Protein AF-A0AAN6Q857-F1 (afdb_monomer_lite)

Organism: NCBI:txid113614

pLDDT: mean 82.18, std 15.74, range [39.44, 97.5]

Foldseek 3Di:
DVVVVVVVVVVVVVVVVVVVVVVVVVVVVVVVVDAQDPPQVLLVVCLCQPHHDPPHDHDDDDNHDQAPQPFAAKAFQPVCNVPPPLRVSQRRQRRRDVPDRRPLTIDRWDKDQDDDDPQKAQQAWAAPDPCGVLQRVCSLQSNHDVLLRIGGRMITHRHHQADFQVFAKAFAPPDDRCSLGSSRRRCVRRPRHDNNTIDTDPPDD

Secondary structure (DSSP, 8-state):
-HHHHHHHHHHHHHHHHHHHHHHHHHHHHHGGGS-TT-HHHHHHHHHHTT---TT----SS-PPPPPPS-S---EE-TTTTTSTTHHHHHHHHHHH-TT---TTTEESSPPBSSS--TT-EEEEEEESGGGHHHHHHHHHTT---GGGTEEEEEEEPPPPPPPP-S--EEEPTT---THHHHHHHHHHHTT---TTTEEE-----

Radius of gyration: 23.78 Å; chains: 1; bounding box: 56×61×54 Å

Structure (mmCIF, N/CA/C/O backbone):
data_AF-A0AAN6Q857-F1
#
_entry.id   AF-A0AAN6Q857-F1
#
loop_
_atom_site.group_PDB
_atom_site.id
_atom_site.type_symbol
_atom_site.label_atom_id
_atom_site.label_alt_id
_atom_site.label_comp_id
_atom_site.label_asym_id
_atom_site.label_entity_id
_atom_site.label_seq_id
_atom_site.pdbx_PDB_ins_code
_atom_site.Cartn_x
_atom_site.Cartn_y
_atom_site.Cartn_z
_atom_site.occupancy
_atom_site.B_iso_or_equiv
_atom_site.auth_seq_id
_atom_site.auth_comp_id
_atom_site.auth_asym_id
_atom_site.auth_atom_id
_atom_site.pdbx_PDB_model_num
ATOM 1 N N . MET A 1 1 ? -34.437 -53.317 -15.028 1.00 49.97 1 MET A N 1
ATOM 2 C CA . MET A 1 1 ? -34.345 -51.980 -15.668 1.00 49.97 1 MET A CA 1
ATOM 3 C C . MET A 1 1 ? -34.617 -50.834 -14.687 1.00 49.97 1 MET A C 1
ATOM 5 O O . MET A 1 1 ? -33.759 -49.977 -14.537 1.00 49.97 1 MET A O 1
ATOM 9 N N . LEU A 1 2 ? -35.735 -50.854 -13.947 1.00 49.78 2 LEU A N 1
ATOM 10 C CA . LEU A 1 2 ? -36.127 -49.806 -12.981 1.00 49.78 2 LEU A CA 1
ATOM 11 C C . LEU A 1 2 ? -35.104 -49.512 -11.857 1.00 49.78 2 LEU A C 1
ATOM 13 O O . LEU A 1 2 ? -34.921 -48.355 -11.490 1.00 49.78 2 LEU A O 1
ATOM 17 N N . ALA A 1 3 ? -34.394 -50.525 -11.344 1.00 47.50 3 ALA A N 1
ATOM 18 C CA . ALA A 1 3 ? -33.395 -50.344 -10.280 1.00 47.50 3 ALA A CA 1
ATOM 19 C C . ALA A 1 3 ? -32.137 -49.571 -10.733 1.00 47.50 3 ALA A C 1
ATOM 21 O O . ALA A 1 3 ? -31.607 -48.767 -9.970 1.00 47.50 3 ALA A O 1
ATOM 22 N N . ARG A 1 4 ? -31.697 -49.744 -11.991 1.00 51.03 4 ARG A N 1
ATOM 23 C CA . ARG A 1 4 ? -30.568 -48.983 -12.563 1.00 51.03 4 ARG A CA 1
ATOM 24 C C . ARG A 1 4 ? -30.918 -47.504 -12.759 1.00 51.03 4 ARG A C 1
ATOM 26 O O . ARG A 1 4 ? -30.083 -46.649 -12.503 1.00 51.03 4 ARG A O 1
ATOM 33 N N . ILE A 1 5 ? -32.163 -47.203 -13.137 1.00 54.97 5 ILE A N 1
ATOM 34 C CA . ILE A 1 5 ? -32.646 -45.823 -13.329 1.00 54.97 5 ILE A CA 1
ATOM 35 C C . ILE A 1 5 ? -32.770 -45.085 -11.983 1.00 54.97 5 ILE A C 1
ATOM 37 O O . ILE A 1 5 ? -32.436 -43.906 -11.896 1.00 54.97 5 ILE A O 1
ATOM 41 N N . ARG A 1 6 ? -33.198 -45.775 -10.912 1.00 56.56 6 ARG A N 1
ATOM 42 C CA . ARG A 1 6 ? -33.210 -45.208 -9.548 1.00 56.56 6 ARG A CA 1
ATOM 43 C C . ARG A 1 6 ? -31.801 -44.899 -9.032 1.00 56.56 6 ARG A C 1
ATOM 45 O O . ARG A 1 6 ? -31.617 -43.865 -8.402 1.00 56.56 6 ARG A O 1
ATOM 52 N N . ASN A 1 7 ? -30.825 -45.755 -9.337 1.00 60.03 7 ASN A N 1
ATOM 53 C CA . ASN A 1 7 ? -29.433 -45.568 -8.926 1.00 60.03 7 ASN A CA 1
ATOM 54 C C . ASN A 1 7 ? -28.787 -44.354 -9.626 1.00 60.03 7 ASN A C 1
ATOM 56 O O . ASN A 1 7 ? -28.224 -43.496 -8.955 1.00 60.03 7 ASN A O 1
ATOM 60 N N . LEU A 1 8 ? -29.007 -44.190 -10.939 1.00 59.09 8 LEU A N 1
ATOM 61 C CA . LEU A 1 8 ? -28.555 -42.997 -11.670 1.00 59.09 8 LEU A CA 1
ATOM 62 C C . LEU A 1 8 ? -29.177 -41.694 -11.141 1.00 59.09 8 LEU A C 1
ATO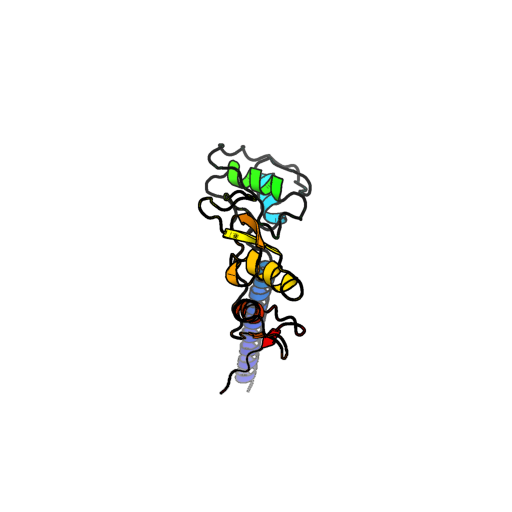M 64 O O . LEU A 1 8 ? -28.482 -40.688 -11.041 1.00 59.09 8 LEU A O 1
ATOM 68 N N . ARG A 1 9 ? -30.468 -41.696 -10.774 1.00 68.44 9 ARG A N 1
ATOM 69 C CA . ARG A 1 9 ? -31.120 -40.506 -10.190 1.00 68.44 9 ARG A CA 1
ATOM 70 C C . ARG A 1 9 ? -30.533 -40.116 -8.833 1.00 68.44 9 ARG A C 1
ATOM 72 O O . ARG A 1 9 ? -30.394 -38.929 -8.571 1.00 68.44 9 ARG A O 1
ATOM 79 N N . LEU A 1 10 ? -30.186 -41.094 -7.995 1.00 65.69 10 LEU A N 1
ATOM 80 C CA . LEU A 1 10 ? -29.516 -40.848 -6.716 1.00 65.69 10 LEU A CA 1
ATOM 81 C C . LEU A 1 10 ? -28.096 -40.312 -6.926 1.00 65.69 10 LEU A C 1
ATOM 83 O O . LEU A 1 10 ? -27.736 -39.330 -6.294 1.00 65.69 10 LEU A O 1
ATOM 87 N N . GLN A 1 11 ? -27.320 -40.880 -7.853 1.00 67.25 11 GLN A N 1
ATOM 88 C CA . GLN A 1 11 ? -25.969 -40.389 -8.159 1.00 67.25 11 GLN A CA 1
ATOM 89 C C . GLN A 1 11 ? -25.966 -38.951 -8.699 1.00 67.25 11 GLN A C 1
ATOM 91 O O . GLN A 1 11 ? -25.160 -38.137 -8.260 1.00 67.25 11 GLN A O 1
ATOM 96 N N . LEU A 1 12 ? -26.897 -38.612 -9.597 1.00 70.88 12 LEU A N 1
ATOM 97 C CA . LEU A 1 12 ? -27.073 -37.240 -10.087 1.00 70.88 12 LEU A CA 1
ATOM 98 C C . LEU A 1 12 ? -27.489 -36.275 -8.972 1.00 70.88 12 LEU A C 1
ATOM 100 O O . LEU A 1 12 ? -27.012 -35.146 -8.947 1.00 70.88 12 LEU A O 1
ATOM 104 N N . TYR A 1 13 ? -28.342 -36.718 -8.045 1.00 78.00 13 TYR A N 1
ATOM 105 C CA . TYR A 1 13 ? -28.732 -35.925 -6.881 1.00 78.00 13 TYR A CA 1
ATOM 106 C C . TYR A 1 13 ? -27.539 -35.648 -5.956 1.00 78.00 13 TYR A C 1
ATOM 108 O O . TYR A 1 13 ? -27.313 -34.494 -5.615 1.00 78.00 13 TYR A O 1
ATOM 116 N N . TYR A 1 14 ? -26.739 -36.663 -5.611 1.00 69.19 14 TYR A N 1
ATOM 117 C CA . TYR A 1 14 ? -25.545 -36.474 -4.777 1.00 69.19 14 TYR A CA 1
ATOM 118 C C . TYR A 1 14 ? -24.507 -35.566 -5.447 1.00 69.19 14 TYR A C 1
ATOM 120 O O . TYR A 1 14 ? -24.042 -34.635 -4.807 1.00 69.19 14 TYR A O 1
ATOM 128 N N . HIS A 1 15 ? -24.242 -35.722 -6.749 1.00 72.25 15 HIS A N 1
ATOM 129 C CA . HIS A 1 15 ? -23.339 -34.813 -7.468 1.00 72.25 15 HIS A CA 1
ATOM 130 C C . HIS A 1 15 ? -23.839 -33.363 -7.519 1.00 72.25 15 HIS A C 1
ATOM 132 O O . HIS A 1 15 ? -23.033 -32.441 -7.439 1.00 72.25 15 HIS A O 1
ATOM 138 N N . LEU A 1 16 ? -25.151 -33.142 -7.645 1.00 72.75 16 LEU A N 1
ATOM 139 C CA . LEU A 1 16 ? -25.744 -31.802 -7.580 1.00 72.75 16 LEU A CA 1
ATOM 140 C C . LEU A 1 16 ? -25.660 -31.205 -6.175 1.00 72.75 16 LEU A C 1
ATOM 142 O O . LEU A 1 16 ? -25.404 -30.013 -6.049 1.00 72.75 16 LEU A O 1
ATOM 146 N N . VAL A 1 17 ? -25.855 -32.016 -5.132 1.00 74.25 17 VAL A N 1
ATOM 147 C CA . VAL A 1 17 ? -25.687 -31.584 -3.740 1.00 74.25 17 VAL A CA 1
ATOM 148 C C . VAL A 1 17 ? -24.224 -31.250 -3.461 1.00 74.25 17 VAL A C 1
ATOM 150 O O . VAL A 1 17 ? -23.969 -30.178 -2.935 1.00 74.25 17 VAL A O 1
ATOM 153 N N . ASP A 1 18 ? -23.268 -32.075 -3.888 1.00 70.00 18 ASP A N 1
ATOM 154 C CA . ASP A 1 18 ? -21.833 -31.800 -3.736 1.00 70.00 18 ASP A CA 1
ATOM 155 C C . ASP A 1 18 ? -21.406 -30.552 -4.524 1.00 70.00 18 ASP A C 1
ATOM 157 O O . ASP A 1 18 ? -20.623 -29.746 -4.028 1.00 70.00 18 ASP A O 1
ATOM 161 N N . TYR A 1 19 ? -21.962 -30.338 -5.722 1.00 70.50 19 TYR A N 1
ATOM 162 C CA . TYR A 1 19 ? -21.727 -29.128 -6.515 1.00 70.50 19 TYR A CA 1
ATOM 163 C C . TYR A 1 19 ? -22.335 -27.881 -5.860 1.00 70.50 19 TYR A C 1
ATOM 165 O O . TYR A 1 19 ? -21.699 -26.835 -5.847 1.00 70.50 19 TYR A O 1
ATOM 173 N N . LEU A 1 20 ? -23.540 -27.974 -5.287 1.00 65.88 20 LEU A N 1
ATOM 174 C CA . LEU A 1 20 ? -24.194 -26.866 -4.580 1.00 65.88 20 LEU A CA 1
ATOM 175 C C . LEU A 1 20 ? -23.538 -26.563 -3.231 1.00 65.88 20 LEU A C 1
ATOM 177 O O . LEU A 1 20 ? -23.409 -25.397 -2.882 1.00 65.88 20 LEU A O 1
ATOM 181 N N . VAL A 1 21 ? -23.101 -27.580 -2.489 1.00 65.81 21 VAL A N 1
ATOM 182 C CA . VAL A 1 21 ? -22.330 -27.432 -1.247 1.00 65.81 21 VAL A CA 1
ATOM 183 C C . VAL A 1 21 ? -20.951 -26.855 -1.566 1.00 65.81 21 VAL A C 1
ATOM 185 O O . VAL A 1 21 ? -20.538 -25.900 -0.922 1.00 65.81 21 VAL A O 1
ATOM 188 N N . GLY A 1 22 ? -20.287 -27.333 -2.622 1.00 57.66 22 GLY A N 1
ATOM 189 C CA . GLY A 1 22 ? -19.057 -26.738 -3.147 1.00 57.66 22 GLY A CA 1
ATOM 190 C C . GLY A 1 22 ? -19.245 -25.289 -3.602 1.00 57.66 22 GLY A C 1
ATOM 191 O O . GLY A 1 22 ? -18.414 -24.448 -3.290 1.00 57.66 22 GLY A O 1
ATOM 192 N N . TYR A 1 23 ? -20.361 -24.966 -4.262 1.00 56.31 23 TYR A N 1
ATOM 193 C CA . TYR A 1 23 ? -20.710 -23.601 -4.666 1.00 56.31 23 TYR A CA 1
ATOM 194 C C . TYR A 1 23 ? -21.018 -22.702 -3.462 1.00 56.31 23 TYR A C 1
ATOM 196 O O . TYR A 1 23 ? -20.571 -21.564 -3.435 1.00 56.31 23 TYR A O 1
ATOM 204 N N . LEU A 1 24 ? -21.717 -23.202 -2.437 1.00 52.34 24 LEU A N 1
ATOM 205 C CA . LEU A 1 24 ? -21.961 -22.480 -1.182 1.00 52.34 24 LEU A CA 1
ATOM 206 C C . LEU A 1 24 ? -20.657 -22.236 -0.405 1.00 52.34 24 LEU A C 1
ATOM 208 O O . LEU A 1 24 ? -20.440 -21.120 0.053 1.00 52.34 24 LEU A O 1
ATOM 212 N N . HIS A 1 25 ? -19.752 -23.218 -0.346 1.00 48.84 25 HIS A N 1
ATOM 213 C CA . HIS A 1 25 ? -18.404 -23.026 0.198 1.00 48.84 25 HIS A CA 1
ATOM 214 C C . HIS A 1 25 ? -17.572 -22.035 -0.633 1.00 48.84 25 HIS A C 1
ATOM 216 O O . HIS A 1 25 ? -16.814 -21.256 -0.065 1.00 48.84 25 HIS A O 1
ATOM 222 N N . HIS A 1 26 ? -17.756 -21.988 -1.957 1.00 44.38 26 HIS A N 1
ATOM 223 C CA . HIS A 1 26 ? -17.139 -20.969 -2.813 1.00 44.38 26 HIS A CA 1
ATOM 224 C C . HIS A 1 26 ? -17.756 -19.572 -2.622 1.00 44.38 26 HIS A C 1
ATOM 226 O O . HIS A 1 26 ? -17.060 -18.572 -2.759 1.00 44.38 26 HIS A O 1
ATOM 232 N N . LEU A 1 27 ? -19.043 -19.463 -2.280 1.00 45.72 27 LEU A N 1
ATOM 233 C CA . LEU A 1 27 ? -19.667 -18.182 -1.925 1.00 45.72 27 LEU A CA 1
ATOM 234 C C . LEU A 1 27 ? -19.183 -17.667 -0.557 1.00 45.72 27 LEU A C 1
ATOM 236 O O . LEU A 1 27 ? -18.988 -16.460 -0.411 1.00 45.72 27 LEU A O 1
ATOM 240 N N . ASP A 1 28 ? -18.905 -18.555 0.403 1.00 42.53 28 ASP A N 1
ATOM 241 C CA . ASP A 1 28 ? -18.188 -18.199 1.639 1.00 42.53 28 ASP A CA 1
ATOM 242 C C . ASP A 1 28 ? -16.744 -17.734 1.343 1.00 42.53 28 ASP A C 1
ATOM 244 O O . ASP A 1 28 ? -16.234 -16.821 1.994 1.00 42.53 28 ASP A O 1
ATOM 248 N N . GLU A 1 29 ? -16.115 -18.266 0.290 1.00 43.75 29 GLU A N 1
ATOM 249 C CA . GLU A 1 29 ? -14.797 -17.837 -0.198 1.00 43.75 29 GLU A CA 1
ATOM 250 C C . GLU A 1 29 ? -14.831 -16.475 -0.926 1.00 43.75 29 GLU A C 1
ATOM 252 O O . GLU A 1 29 ? -13.890 -15.691 -0.824 1.00 43.75 29 GLU A O 1
ATOM 257 N N . TYR A 1 30 ? -15.950 -16.087 -1.549 1.00 40.44 30 TYR A N 1
ATOM 258 C CA . TYR A 1 30 ? -16.149 -14.703 -2.015 1.00 40.44 30 TYR A CA 1
ATOM 259 C C . TYR A 1 30 ? -16.374 -13.709 -0.860 1.00 40.44 30 TYR A C 1
ATOM 261 O O . TYR A 1 30 ? -16.038 -12.530 -0.992 1.00 40.44 30 TYR A O 1
ATOM 269 N N . HIS A 1 31 ? -16.839 -14.170 0.306 1.00 41.03 31 HIS A N 1
ATOM 270 C CA . HIS A 1 31 ? -16.788 -13.402 1.556 1.00 41.03 31 HIS A CA 1
ATOM 271 C C . HIS A 1 31 ? -15.376 -13.352 2.187 1.00 41.03 31 HIS A C 1
ATOM 273 O O . HIS A 1 31 ? -15.169 -12.586 3.133 1.00 41.03 31 HIS A O 1
ATOM 279 N N . HIS A 1 32 ? -14.390 -14.090 1.653 1.00 40.53 32 HIS A N 1
ATOM 280 C CA . HIS A 1 32 ? -12.973 -14.030 2.050 1.00 40.53 32 HIS A CA 1
ATOM 281 C C . HIS A 1 32 ? -12.133 -13.007 1.272 1.00 40.53 32 HIS A C 1
ATOM 283 O O . HIS A 1 32 ? -10.969 -12.802 1.609 1.00 40.53 32 HIS A O 1
ATOM 289 N N . LEU A 1 33 ? -12.710 -12.284 0.306 1.00 42.22 33 LEU A N 1
ATOM 290 C CA . LEU A 1 33 ? -12.033 -11.133 -0.313 1.00 42.22 33 LEU A CA 1
ATOM 291 C C . LEU A 1 33 ? -12.074 -9.866 0.554 1.00 42.22 33 LEU A C 1
ATOM 293 O O . LEU A 1 33 ? -11.431 -8.872 0.227 1.00 42.22 33 LEU A O 1
ATOM 297 N N . SER A 1 34 ? -12.802 -9.887 1.674 1.00 44.88 34 SER A N 1
ATOM 298 C CA . SER A 1 34 ? -12.581 -8.921 2.747 1.00 44.88 34 SER A CA 1
ATOM 299 C C . SER A 1 34 ? -11.592 -9.525 3.743 1.00 44.88 34 SER A C 1
ATOM 301 O O . SER A 1 34 ? -11.902 -10.585 4.296 1.00 44.88 34 SER A O 1
ATOM 303 N N . PRO A 1 35 ? -10.445 -8.878 4.026 1.00 44.50 35 PRO A N 1
ATOM 304 C CA . PRO A 1 35 ? -9.571 -9.323 5.104 1.00 44.50 35 PRO A CA 1
ATOM 305 C C . PRO A 1 35 ? -10.378 -9.473 6.408 1.00 44.50 35 PRO A C 1
ATOM 307 O O . PRO A 1 35 ? -11.388 -8.770 6.591 1.00 44.50 35 PRO A O 1
ATOM 310 N N . PRO A 1 36 ? -9.992 -10.396 7.309 1.00 52.53 36 PRO A N 1
ATOM 311 C CA . PRO A 1 36 ? -10.668 -10.610 8.587 1.00 52.53 36 PRO A CA 1
ATOM 312 C C . PRO A 1 36 ? -10.641 -9.324 9.430 1.00 52.53 36 PRO A C 1
ATOM 314 O O . PRO A 1 36 ? -9.742 -9.097 10.221 1.00 52.53 36 PRO A O 1
ATOM 317 N N . GLY A 1 37 ? -11.638 -8.456 9.245 1.00 58.44 37 GLY A N 1
ATOM 318 C CA . GLY A 1 37 ? -11.637 -7.118 9.843 1.00 58.44 37 GLY A CA 1
ATOM 319 C C . GLY A 1 37 ? -12.250 -6.001 8.999 1.00 58.44 37 GLY A C 1
ATOM 320 O O . GLY A 1 37 ? -12.160 -4.854 9.411 1.00 58.44 37 GLY A O 1
ATOM 321 N N . GLY A 1 38 ? -12.856 -6.271 7.836 1.00 77.25 38 GLY A N 1
ATOM 322 C CA . GLY A 1 38 ? -13.499 -5.219 7.031 1.00 77.25 38 GLY A CA 1
ATOM 323 C C . GLY A 1 38 ? -14.467 -4.317 7.826 1.00 77.25 38 GLY A C 1
ATOM 324 O O . GLY A 1 38 ? -14.983 -4.712 8.876 1.00 77.25 38 GLY A O 1
ATOM 325 N N . LEU A 1 39 ? -14.747 -3.115 7.302 1.00 81.94 39 LEU A N 1
ATOM 326 C CA . LEU A 1 39 ? -15.492 -2.034 7.975 1.00 81.94 39 LEU A CA 1
ATOM 327 C C . LEU A 1 39 ? -16.754 -2.512 8.716 1.00 81.94 39 LEU A C 1
ATOM 329 O O . LEU A 1 39 ? -16.983 -2.127 9.858 1.00 81.94 39 LEU A O 1
ATOM 333 N N . GLY A 1 40 ? -17.547 -3.398 8.104 1.00 83.25 40 GLY A N 1
ATOM 334 C CA . GLY A 1 40 ? -18.764 -3.939 8.718 1.00 83.25 40 GLY A CA 1
ATOM 335 C C . GLY A 1 40 ? -18.516 -4.752 9.996 1.00 83.25 40 GLY A C 1
ATOM 336 O O . GLY A 1 40 ? -19.283 -4.629 10.952 1.00 83.25 40 GLY A O 1
ATOM 337 N N . ARG A 1 41 ? -17.433 -5.542 10.059 1.00 83.00 41 ARG A N 1
ATOM 338 C CA . ARG A 1 41 ? -17.058 -6.305 11.265 1.00 83.00 41 ARG A CA 1
ATOM 339 C C . ARG A 1 41 ? -16.554 -5.379 12.367 1.00 83.00 41 ARG A C 1
ATOM 341 O O . ARG A 1 41 ? -16.982 -5.532 13.508 1.00 83.00 41 ARG A O 1
ATOM 348 N N . LEU A 1 42 ? -15.721 -4.397 12.014 1.00 86.38 42 LEU A N 1
ATOM 349 C CA . LEU A 1 42 ? -15.257 -3.368 12.949 1.00 86.38 42 LEU A CA 1
ATOM 350 C C . LEU A 1 42 ? -16.427 -2.570 13.529 1.00 86.38 42 LEU A C 1
ATOM 352 O O . LEU A 1 42 ? -16.515 -2.422 14.742 1.00 86.38 42 LEU A O 1
ATOM 356 N N . CYS A 1 43 ? -17.358 -2.124 12.682 1.00 86.94 43 CYS A N 1
ATOM 357 C CA . CYS A 1 43 ? -18.568 -1.437 13.120 1.00 86.94 43 CYS A CA 1
ATOM 358 C C . CYS A 1 43 ? -19.426 -2.319 14.029 1.00 86.94 43 CYS A C 1
ATOM 360 O O . CYS A 1 43 ? -19.828 -1.869 15.092 1.00 86.94 43 CYS A O 1
ATOM 362 N N . SER A 1 44 ? -19.679 -3.576 13.653 1.00 85.31 44 SER A N 1
ATOM 363 C CA . SER A 1 44 ? -20.507 -4.489 14.457 1.00 85.31 44 SER A CA 1
ATOM 364 C C . SER A 1 44 ? -19.914 -4.719 15.847 1.00 85.31 44 SER A C 1
ATOM 366 O O . SER A 1 44 ? -20.630 -4.658 16.845 1.00 85.31 44 SER A O 1
ATOM 368 N N . TRP A 1 45 ? -18.597 -4.935 15.915 1.00 85.12 45 TRP A N 1
ATOM 369 C CA . TRP A 1 45 ? -17.885 -5.094 17.178 1.00 85.12 45 TRP A CA 1
ATOM 370 C C . TRP A 1 45 ? -17.913 -3.804 18.005 1.00 85.12 45 TRP A C 1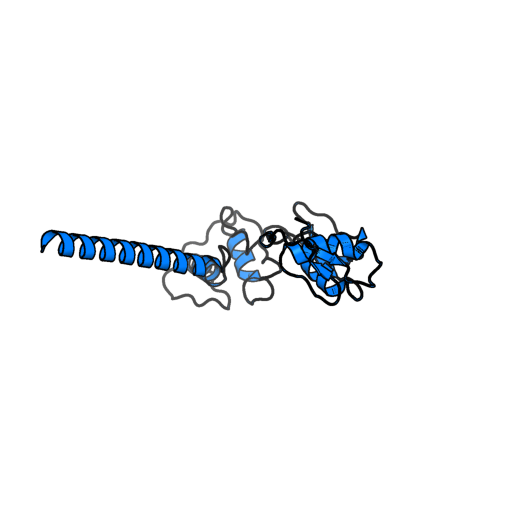
ATOM 372 O O . TRP A 1 45 ? -18.285 -3.827 19.175 1.00 85.12 45 TRP A O 1
ATOM 382 N N . ALA A 1 46 ? -17.601 -2.662 17.387 1.00 86.00 46 ALA A N 1
ATOM 383 C CA . ALA A 1 46 ? -17.629 -1.363 18.049 1.00 86.00 46 ALA A CA 1
ATOM 384 C C . ALA A 1 46 ? -19.023 -1.039 18.617 1.00 86.0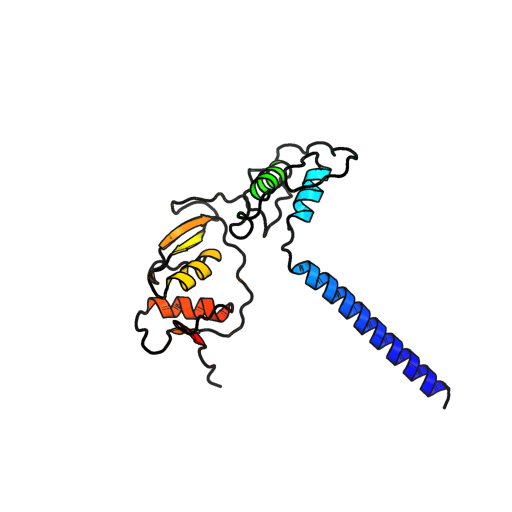0 46 ALA A C 1
ATOM 386 O O . ALA A 1 46 ? -19.140 -0.676 19.789 1.00 86.00 46 ALA A O 1
ATOM 387 N N . CYS A 1 47 ? -20.083 -1.270 17.834 1.00 86.31 47 CYS A N 1
ATOM 388 C CA . CYS A 1 47 ? -21.475 -1.104 18.252 1.00 86.31 47 CYS A CA 1
ATOM 389 C C . CYS A 1 47 ? -21.806 -1.951 19.486 1.00 86.31 47 CYS A C 1
ATOM 391 O O . CYS A 1 47 ? -22.411 -1.446 20.434 1.00 86.31 47 CYS A O 1
ATOM 393 N N . ALA A 1 48 ? -21.390 -3.224 19.492 1.00 83.75 48 ALA A N 1
ATOM 394 C CA . ALA A 1 48 ? -21.613 -4.136 20.612 1.00 83.75 48 ALA A CA 1
ATOM 395 C C . ALA A 1 48 ? -20.942 -3.651 21.909 1.00 83.75 48 ALA A C 1
ATOM 397 O O . ALA A 1 48 ? -21.414 -3.980 22.993 1.00 83.75 48 ALA A O 1
ATOM 398 N N . HIS A 1 49 ? -19.902 -2.822 21.805 1.00 81.44 49 HIS A N 1
ATOM 399 C CA . HIS A 1 49 ? -19.181 -2.224 22.929 1.00 81.44 49 HIS A CA 1
ATOM 400 C C . HIS A 1 49 ? -19.458 -0.722 23.109 1.00 81.44 49 HIS A C 1
ATOM 402 O O . HIS A 1 49 ? -18.681 -0.015 23.746 1.00 81.44 49 HIS A O 1
ATOM 408 N N . GLY A 1 50 ? -20.572 -0.216 22.569 1.00 81.94 50 GLY A N 1
ATOM 409 C CA . GLY A 1 50 ? -21.030 1.153 22.820 1.00 81.94 50 GLY A CA 1
ATOM 410 C C . GLY A 1 50 ? -20.262 2.251 22.078 1.00 81.94 50 GLY A C 1
ATOM 411 O O . GLY A 1 50 ? -20.384 3.420 22.443 1.00 81.94 50 GLY A O 1
ATOM 412 N N . TYR A 1 51 ? -19.509 1.909 21.030 1.00 85.62 51 TYR A N 1
ATOM 413 C CA . TYR A 1 51 ? -18.804 2.861 20.172 1.00 85.62 51 TYR A CA 1
ATOM 414 C C . TYR A 1 51 ? -19.384 2.867 18.751 1.00 85.62 51 TYR A C 1
ATOM 416 O O . TYR A 1 51 ? -19.371 1.859 18.053 1.00 85.62 51 TYR A O 1
ATOM 424 N N . CYS A 1 52 ? -19.901 4.017 18.312 1.00 86.75 52 CYS A N 1
ATOM 425 C CA . CYS A 1 52 ? -20.566 4.178 17.013 1.00 86.75 52 CYS A CA 1
ATOM 426 C C . CYS A 1 52 ? -20.049 5.420 16.265 1.00 86.75 52 CYS A C 1
ATOM 428 O O . CYS A 1 52 ? -20.775 6.412 16.146 1.00 86.75 52 CYS A O 1
ATOM 430 N N . PRO A 1 53 ? -18.796 5.430 15.784 1.00 88.12 53 PRO A N 1
ATOM 431 C CA . PRO A 1 53 ? -18.324 6.514 14.935 1.00 88.12 53 PRO A CA 1
ATOM 432 C C . PRO A 1 53 ? -18.960 6.406 13.542 1.00 88.12 53 PRO A C 1
ATOM 434 O O . PRO A 1 53 ? -19.258 5.314 13.064 1.00 88.12 53 PRO A O 1
ATOM 437 N N . SER A 1 54 ? -19.102 7.531 12.840 1.00 84.94 54 SER A N 1
ATOM 438 C CA . SER A 1 54 ? -19.332 7.498 11.389 1.00 84.94 54 SER A CA 1
ATOM 439 C C . SER A 1 54 ? -18.180 6.738 10.708 1.00 84.94 54 SER A C 1
ATOM 441 O O . SER A 1 54 ? -17.026 6.990 11.069 1.00 84.94 54 SER A O 1
ATOM 443 N N . PRO A 1 55 ? -18.432 5.842 9.732 1.00 86.94 55 PRO A N 1
ATOM 444 C CA . PRO A 1 55 ? -19.682 5.606 8.991 1.00 86.94 55 PRO A CA 1
ATOM 445 C C . PRO A 1 55 ? -20.574 4.473 9.544 1.00 86.94 55 PRO A C 1
ATOM 447 O O . PRO A 1 55 ? -21.466 3.996 8.843 1.00 86.94 55 PRO A O 1
ATOM 450 N N . CYS A 1 56 ? -20.347 4.000 10.770 1.00 86.88 56 CYS A N 1
ATOM 451 C CA . CYS A 1 56 ? -21.135 2.913 11.344 1.00 86.88 56 CYS A CA 1
ATOM 452 C C . CYS A 1 56 ? -22.582 3.343 11.624 1.00 86.88 56 CYS A C 1
ATOM 454 O O . CYS A 1 56 ? -22.847 4.462 12.061 1.00 86.88 56 CYS A O 1
ATOM 456 N N . THR A 1 57 ? -23.522 2.421 11.422 1.00 87.62 57 THR A N 1
ATOM 457 C CA . THR A 1 57 ? -24.928 2.583 11.808 1.00 87.62 57 THR A CA 1
ATOM 458 C C . THR A 1 57 ? -25.286 1.497 12.819 1.00 87.62 57 THR A C 1
ATOM 460 O O . THR A 1 57 ? -25.482 0.339 12.464 1.00 87.62 57 THR A O 1
ATOM 463 N N . CYS A 1 58 ? -25.331 1.845 14.106 1.00 82.56 58 CYS A N 1
ATOM 464 C CA . CYS A 1 58 ? -25.715 0.894 15.150 1.00 82.56 58 CYS A CA 1
ATOM 465 C C . CYS A 1 58 ? -27.233 0.913 15.370 1.00 82.56 58 CYS A C 1
ATOM 467 O O . CYS A 1 58 ? -27.825 1.971 15.587 1.00 82.56 58 CYS A O 1
ATOM 469 N N . THR A 1 59 ? -27.871 -0.256 15.390 1.00 73.94 59 THR A N 1
ATOM 470 C CA . THR A 1 59 ? -29.233 -0.402 15.920 1.00 73.94 59 THR A CA 1
ATOM 471 C C . THR A 1 59 ? -29.213 -0.279 17.443 1.00 73.94 59 THR A C 1
ATOM 473 O O . THR A 1 59 ? -28.482 -0.996 18.121 1.00 73.94 59 THR A O 1
ATOM 476 N N . LEU A 1 60 ? -30.015 0.641 17.985 1.00 59.16 60 LEU A N 1
ATOM 477 C CA . LEU A 1 60 ? -30.184 0.863 19.424 1.00 59.16 60 LEU A CA 1
ATOM 478 C C . LEU A 1 60 ? -30.651 -0.421 20.133 1.00 59.16 60 LEU A C 1
ATOM 480 O O . LEU A 1 60 ? -31.778 -0.868 19.936 1.00 59.16 60 LEU A O 1
ATOM 484 N N . GLY A 1 61 ? -29.788 -0.983 20.980 1.00 57.41 61 GLY A N 1
ATOM 485 C CA . GLY A 1 61 ? -30.082 -2.175 21.774 1.00 57.41 61 GLY A CA 1
ATOM 486 C C . GLY A 1 61 ? -28.889 -2.600 22.625 1.00 57.41 61 GLY A C 1
ATOM 487 O O . GLY A 1 61 ? -28.176 -3.524 22.260 1.00 57.41 61 GLY A O 1
ATOM 488 N N . THR A 1 62 ? -28.721 -1.923 23.768 1.00 52.34 62 THR A N 1
ATOM 489 C CA . THR A 1 62 ? -27.688 -2.098 24.816 1.00 52.34 62 THR A CA 1
ATOM 490 C C . THR A 1 62 ? -26.236 -1.890 24.364 1.00 52.34 62 THR A C 1
ATOM 492 O O . THR A 1 62 ? -25.679 -2.771 23.717 1.00 52.34 62 THR A O 1
ATOM 495 N N . PRO A 1 63 ? -25.563 -0.783 24.751 1.00 59.44 63 PRO A N 1
ATOM 496 C CA . PRO A 1 63 ? -24.108 -0.775 24.714 1.00 59.44 63 PRO A CA 1
ATOM 497 C C . PRO A 1 63 ? -23.649 -1.881 25.666 1.00 59.44 63 PRO A C 1
ATOM 499 O O . PRO A 1 63 ? -23.957 -1.837 26.861 1.00 59.44 63 PRO A O 1
ATOM 502 N N . GLY A 1 64 ? -22.970 -2.905 25.148 1.00 59.53 64 GLY A N 1
ATOM 503 C CA . GLY A 1 64 ? -22.219 -3.807 26.007 1.00 59.53 64 GLY A CA 1
ATOM 504 C C . GLY A 1 64 ? -21.304 -2.978 26.902 1.00 59.53 64 GLY A C 1
ATOM 505 O O . GLY A 1 64 ? -20.902 -1.867 26.543 1.00 59.53 64 GLY A O 1
ATOM 506 N N . ALA A 1 65 ? -21.019 -3.484 28.100 1.00 68.88 65 ALA A N 1
ATOM 507 C CA . ALA A 1 65 ? -20.104 -2.804 29.003 1.00 68.88 65 ALA A CA 1
ATOM 508 C C . ALA A 1 65 ? -18.793 -2.491 28.262 1.00 68.88 65 ALA A C 1
ATOM 510 O O . ALA A 1 65 ? -18.261 -3.343 27.540 1.00 68.88 65 ALA A O 1
ATOM 511 N N . LEU A 1 66 ? -18.294 -1.262 28.432 1.00 66.56 66 LEU A N 1
ATOM 512 C CA . LEU A 1 66 ? -16.972 -0.898 27.939 1.00 66.56 66 LEU A CA 1
ATOM 513 C C . LEU A 1 66 ? -15.963 -1.884 28.527 1.00 66.56 66 LEU A C 1
ATOM 515 O O . LEU A 1 66 ? -15.937 -2.113 29.740 1.00 66.56 66 LEU A O 1
ATOM 519 N N . LEU A 1 67 ? -15.160 -2.485 27.655 1.00 73.88 67 LEU A N 1
ATOM 520 C CA . LEU A 1 67 ? -14.062 -3.338 28.083 1.00 73.88 67 LEU A CA 1
ATOM 521 C C . LEU A 1 67 ? -13.009 -2.497 28.824 1.00 73.88 67 LEU A C 1
ATOM 523 O O . LEU A 1 67 ? -12.908 -1.286 28.601 1.00 73.88 67 LEU A O 1
ATOM 527 N N . PRO A 1 68 ? -12.223 -3.105 29.727 1.00 75.38 68 PRO A N 1
ATOM 528 C CA . PRO A 1 68 ? -11.138 -2.395 30.380 1.00 75.38 68 PRO A CA 1
ATOM 529 C C . PRO A 1 68 ? -10.072 -1.983 29.358 1.00 75.38 68 PRO A C 1
ATOM 531 O O . PRO A 1 68 ? -9.738 -2.735 28.442 1.00 75.38 68 PRO A O 1
ATOM 534 N N . PHE A 1 69 ? -9.493 -0.800 29.564 1.00 79.25 69 PHE A N 1
ATOM 535 C CA . PHE A 1 69 ? -8.407 -0.245 28.757 1.00 79.25 69 PHE A CA 1
ATOM 536 C C . PHE A 1 69 ? -7.111 -1.032 28.993 1.00 79.25 69 PHE A C 1
ATOM 538 O O . PHE A 1 69 ? -6.258 -0.657 29.793 1.00 79.25 69 PHE A O 1
ATOM 545 N N . THR A 1 70 ? -7.014 -2.192 28.358 1.00 84.94 70 THR A N 1
ATOM 546 C CA . THR A 1 70 ? -5.898 -3.138 28.507 1.00 84.94 70 THR A CA 1
ATOM 547 C C . THR A 1 70 ? -5.008 -3.175 27.271 1.00 84.94 70 THR A C 1
ATOM 549 O O . THR A 1 70 ? -3.929 -3.761 27.307 1.00 84.94 70 THR A O 1
ATOM 552 N N . GLY A 1 71 ? -5.457 -2.565 26.172 1.00 85.56 71 GLY A N 1
ATOM 553 C CA . GLY A 1 71 ? -4.769 -2.558 24.895 1.00 85.56 71 GLY A CA 1
ATOM 554 C C . GLY A 1 71 ? -3.847 -1.356 24.689 1.00 85.56 71 GLY A C 1
ATOM 555 O O . GLY A 1 71 ? -3.432 -0.655 25.607 1.00 85.56 71 GLY A O 1
ATOM 556 N N . SER A 1 72 ? -3.509 -1.131 23.427 1.00 90.38 72 SER A N 1
ATOM 557 C CA . SER A 1 72 ? -2.634 -0.061 22.952 1.00 90.38 72 SER A CA 1
ATOM 558 C C . SER A 1 72 ? -3.288 0.551 21.728 1.00 90.38 72 SER A C 1
ATOM 560 O O . SER A 1 72 ? -4.106 -0.099 21.076 1.00 90.38 72 SER A O 1
ATOM 562 N N . ARG A 1 73 ? -2.928 1.795 21.413 1.00 92.25 73 ARG A N 1
ATOM 563 C CA . ARG A 1 73 ? -3.473 2.493 20.250 1.00 92.25 73 ARG A CA 1
ATOM 564 C C . ARG A 1 73 ? -3.273 1.661 18.980 1.00 92.25 73 ARG A C 1
ATOM 566 O O . ARG A 1 73 ? -2.161 1.212 18.705 1.00 92.25 73 ARG A O 1
ATOM 573 N N . GLY A 1 74 ? -4.360 1.470 18.239 1.00 93.12 74 GLY A N 1
ATOM 574 C CA . GLY A 1 74 ? -4.351 0.850 16.921 1.00 93.12 74 GLY A CA 1
ATOM 575 C C . GLY A 1 74 ? -4.397 1.883 15.800 1.00 93.12 74 GLY A C 1
ATOM 576 O O . GLY A 1 74 ? -4.907 2.989 15.965 1.00 93.12 74 GLY A O 1
ATOM 577 N N . TYR A 1 75 ? -3.887 1.492 14.641 1.00 93.12 75 TYR A N 1
ATOM 578 C CA . TYR A 1 75 ? -3.862 2.265 13.407 1.00 93.12 75 TYR A CA 1
ATOM 579 C C . TYR A 1 75 ? -4.431 1.407 12.280 1.00 93.12 75 TYR A C 1
ATOM 581 O O . TYR A 1 75 ? -4.257 0.190 12.277 1.00 93.12 75 TYR A O 1
ATOM 589 N N . ALA A 1 76 ? -5.113 2.025 11.322 1.00 92.38 76 ALA A N 1
ATOM 590 C CA . ALA A 1 76 ? -5.556 1.332 10.117 1.00 92.38 76 ALA A CA 1
ATOM 591 C C . ALA A 1 76 ? -4.355 1.006 9.215 1.00 92.38 76 ALA A C 1
ATOM 593 O O . ALA A 1 76 ? -3.437 1.821 9.103 1.00 92.38 76 ALA A O 1
ATOM 594 N N . LEU A 1 77 ? -4.352 -0.154 8.554 1.00 91.25 77 LEU A N 1
ATOM 595 C CA . LEU A 1 77 ? -3.347 -0.471 7.535 1.00 91.25 77 LEU A CA 1
ATOM 596 C C . LEU A 1 77 ? -3.442 0.496 6.342 1.00 91.25 77 LEU A C 1
ATOM 598 O O . LEU A 1 77 ? -4.521 0.996 6.023 1.00 91.25 77 LEU A O 1
ATOM 602 N N . LEU A 1 78 ? -2.309 0.754 5.681 1.00 88.31 78 LEU A N 1
ATOM 603 C CA . LEU A 1 78 ? -2.147 1.828 4.691 1.00 88.31 78 LEU A CA 1
ATOM 604 C C . LEU A 1 78 ? -3.158 1.756 3.535 1.00 88.31 78 LEU A C 1
ATOM 606 O O . LEU A 1 78 ? -3.567 2.779 2.994 1.00 88.31 78 LEU A O 1
ATOM 610 N N . ASP A 1 79 ? -3.582 0.545 3.194 1.00 82.06 79 ASP A N 1
ATOM 611 C CA . ASP A 1 79 ? -4.513 0.255 2.103 1.00 82.06 79 ASP A CA 1
ATOM 612 C C . ASP A 1 79 ? -5.979 0.527 2.441 1.00 82.06 79 ASP A C 1
ATOM 614 O O . ASP A 1 79 ? -6.797 0.724 1.549 1.00 82.06 79 ASP A O 1
ATOM 618 N N . VAL A 1 80 ? -6.315 0.524 3.731 1.00 81.19 80 VAL A N 1
ATOM 619 C CA . VAL A 1 80 ? -7.676 0.755 4.236 1.00 81.19 80 VAL A CA 1
ATOM 620 C C . VAL A 1 80 ? -7.793 2.089 4.971 1.00 81.19 80 VAL A C 1
ATOM 622 O O . VAL A 1 80 ? -8.896 2.533 5.270 1.00 81.19 80 VAL A O 1
ATOM 625 N N . GLN A 1 81 ? -6.676 2.765 5.257 1.00 77.69 81 GLN A N 1
ATOM 626 C CA . GLN A 1 81 ? -6.670 4.036 5.986 1.00 77.69 81 GLN A CA 1
ATOM 627 C C . GLN A 1 81 ? -7.355 5.182 5.222 1.00 77.69 81 GLN A C 1
ATOM 629 O O . GLN A 1 81 ? -7.778 6.154 5.844 1.00 77.69 81 GLN A O 1
ATOM 634 N N . SER A 1 82 ? -7.411 5.109 3.885 1.00 73.00 82 SER A N 1
ATOM 635 C CA . SER A 1 82 ? -8.063 6.119 3.044 1.00 73.00 82 SER A CA 1
ATOM 636 C C . SER A 1 82 ? -9.583 6.065 3.151 1.00 73.00 82 SER A C 1
ATOM 638 O O . SER A 1 82 ? -10.257 7.039 2.821 1.00 73.00 82 SER A O 1
ATOM 640 N N . GLU A 1 83 ? -10.120 4.945 3.631 1.00 78.56 83 GLU A N 1
ATOM 641 C CA . GLU A 1 83 ? -11.543 4.773 3.848 1.00 78.56 83 GLU A CA 1
ATOM 642 C C . GLU A 1 83 ? -11.967 5.439 5.172 1.00 78.56 83 GLU A C 1
ATOM 644 O O . GLU A 1 83 ? -11.317 5.271 6.214 1.00 78.56 83 GLU A O 1
ATOM 649 N N . PRO A 1 84 ? -13.073 6.202 5.181 1.00 78.81 84 PRO A N 1
ATOM 650 C CA . PRO A 1 84 ? -13.509 6.919 6.368 1.00 78.81 84 PRO A CA 1
ATOM 651 C C . PRO A 1 84 ? -13.856 5.954 7.510 1.00 78.81 84 PRO A C 1
ATOM 653 O O . PRO A 1 84 ? -14.540 4.950 7.329 1.00 78.81 84 PRO A O 1
ATOM 656 N N . GLY A 1 85 ? -13.418 6.297 8.722 1.00 83.69 85 GLY A N 1
ATOM 657 C CA . GLY A 1 85 ? -13.779 5.595 9.957 1.00 83.69 85 GLY A CA 1
ATOM 658 C C . GLY A 1 85 ? -12.805 4.508 10.411 1.00 83.69 85 GLY A C 1
ATOM 659 O O . GLY A 1 85 ? -12.742 4.258 11.613 1.00 83.69 85 GLY A O 1
ATOM 660 N N . PHE A 1 86 ? -11.981 3.926 9.530 1.00 88.62 86 PHE A N 1
ATOM 661 C CA . PHE A 1 86 ? -11.030 2.876 9.931 1.00 88.62 86 PHE A CA 1
ATOM 662 C C . PHE A 1 86 ? -10.025 3.349 10.983 1.00 88.62 86 PHE A C 1
ATOM 664 O O . PHE A 1 86 ? -9.747 2.613 11.922 1.00 88.62 86 PHE A O 1
ATOM 671 N N . ALA A 1 87 ? -9.527 4.586 10.886 1.00 89.38 87 ALA A N 1
ATOM 672 C CA . ALA A 1 87 ? -8.606 5.136 11.882 1.00 89.38 87 ALA A CA 1
ATOM 673 C C . ALA A 1 87 ? -9.217 5.153 13.296 1.00 89.38 87 ALA A C 1
ATOM 675 O O . ALA A 1 87 ? -8.591 4.710 14.254 1.00 89.38 87 ALA A O 1
ATOM 676 N N . LEU A 1 88 ? -10.465 5.616 13.412 1.00 89.25 88 LEU A N 1
ATOM 677 C CA . LEU A 1 88 ? -11.196 5.686 14.678 1.00 89.25 88 LEU A CA 1
ATOM 678 C C . LEU A 1 88 ? -11.568 4.297 15.204 1.00 89.25 88 LEU A C 1
ATOM 680 O O . LEU A 1 88 ? -11.448 4.024 16.396 1.00 89.25 88 LEU A O 1
ATOM 684 N N . LEU A 1 89 ? -11.995 3.409 14.307 1.00 90.50 89 LEU A N 1
ATOM 685 C CA . LEU A 1 89 ? -12.345 2.038 14.654 1.00 90.50 89 LEU A CA 1
ATOM 686 C C . LEU A 1 89 ? -11.120 1.247 15.115 1.00 90.50 89 LEU A C 1
ATOM 688 O O . LEU A 1 89 ? -11.195 0.604 16.154 1.00 90.50 89 LEU A O 1
ATOM 692 N N . CYS A 1 90 ? -9.990 1.325 14.411 1.00 92.56 90 CYS A N 1
ATOM 693 C CA . CYS A 1 90 ? -8.763 0.645 14.818 1.00 92.56 90 CYS A CA 1
ATOM 694 C C . CYS A 1 90 ? -8.185 1.211 16.121 1.00 92.56 90 CYS A C 1
ATOM 696 O O . CYS A 1 90 ? -7.723 0.422 16.945 1.00 92.56 90 CYS A O 1
ATOM 698 N N . ASP A 1 91 ? -8.254 2.530 16.352 1.00 92.25 91 ASP A N 1
ATOM 699 C CA . ASP A 1 91 ? -7.878 3.106 17.651 1.00 92.25 91 ASP A CA 1
ATOM 700 C C . ASP A 1 91 ? -8.751 2.507 18.758 1.00 92.25 91 ASP A C 1
ATOM 702 O O . ASP A 1 91 ? -8.224 1.958 19.716 1.00 92.25 91 ASP A O 1
ATOM 706 N N . PHE A 1 92 ? -10.079 2.503 18.599 1.00 90.12 92 PHE A N 1
ATOM 707 C CA . PHE A 1 92 ? -10.988 1.954 19.607 1.00 90.12 92 PHE A CA 1
ATOM 708 C C . PHE A 1 92 ? -10.803 0.446 19.836 1.00 90.12 92 PHE A C 1
ATOM 710 O O . PHE A 1 92 ? -10.610 0.012 20.971 1.00 90.12 92 PHE A O 1
ATOM 717 N N . VAL A 1 93 ? -10.845 -0.363 18.777 1.00 89.00 93 VAL A N 1
ATOM 718 C CA . VAL A 1 93 ? -10.826 -1.828 18.885 1.00 89.00 93 VAL A CA 1
ATOM 719 C C . VAL A 1 93 ? -9.537 -2.317 19.545 1.00 89.00 93 VAL A C 1
ATOM 721 O O . VAL A 1 93 ? -9.597 -3.044 20.534 1.00 89.00 93 VAL A O 1
ATOM 724 N N . CYS A 1 94 ? -8.375 -1.847 19.087 1.00 91.50 94 CYS A N 1
ATOM 725 C CA . CYS A 1 94 ? -7.091 -2.317 19.612 1.00 91.50 94 CYS A CA 1
ATOM 726 C C . CYS A 1 94 ? -6.799 -1.817 21.039 1.00 91.50 94 CYS A C 1
ATOM 728 O O . CYS A 1 94 ? -6.034 -2.448 21.777 1.00 91.50 94 CYS A O 1
ATOM 730 N N . LEU A 1 95 ? -7.411 -0.699 21.438 1.00 90.44 95 LEU A N 1
ATOM 731 C CA . LEU A 1 95 ? -7.210 -0.066 22.738 1.00 90.44 95 LEU A CA 1
ATOM 732 C C . LEU A 1 95 ? -8.078 -0.680 23.839 1.00 90.44 95 LEU A C 1
ATOM 734 O O . LEU A 1 95 ? -7.601 -0.918 24.949 1.00 90.44 95 LEU A O 1
ATOM 738 N N . TYR A 1 96 ? -9.342 -0.958 23.523 1.00 83.56 96 TYR A N 1
ATOM 739 C CA . TYR A 1 96 ? -10.303 -1.507 24.479 1.00 83.56 96 TYR A CA 1
ATOM 740 C C . TYR A 1 96 ? -10.306 -3.038 24.505 1.00 83.56 96 TYR A C 1
ATOM 742 O O . TYR A 1 96 ? -10.785 -3.621 25.472 1.00 83.56 96 TYR A O 1
ATOM 750 N N . ALA A 1 97 ? -9.721 -3.703 23.507 1.00 79.12 97 ALA A N 1
ATOM 751 C CA . ALA A 1 97 ? -9.504 -5.142 23.533 1.00 79.12 97 ALA A CA 1
ATOM 752 C C . ALA A 1 97 ? -8.029 -5.488 23.285 1.00 79.12 97 ALA A C 1
ATOM 754 O O . ALA A 1 97 ? -7.536 -5.461 22.157 1.00 79.12 97 ALA A O 1
ATOM 755 N N . ALA A 1 98 ? -7.305 -5.839 24.354 1.00 72.88 98 ALA A N 1
ATOM 756 C CA . ALA A 1 98 ? -5.905 -6.257 24.250 1.00 72.88 98 ALA A CA 1
ATOM 757 C C . ALA A 1 98 ? -5.731 -7.463 23.311 1.00 72.88 98 ALA A C 1
ATOM 759 O O . ALA A 1 98 ? -4.873 -7.436 22.430 1.00 72.88 98 ALA A O 1
ATOM 760 N N . ASP A 1 99 ? -6.610 -8.458 23.437 1.00 77.94 99 ASP A N 1
ATOM 761 C CA . ASP A 1 99 ? -6.552 -9.707 22.668 1.00 77.94 99 ASP A CA 1
ATOM 762 C C . ASP A 1 99 ? -7.229 -9.614 21.292 1.00 77.94 99 ASP A C 1
ATOM 764 O O . ASP A 1 99 ? -7.229 -10.578 20.529 1.00 77.94 99 ASP A O 1
ATOM 768 N N . TYR A 1 100 ? -7.827 -8.466 20.957 1.00 76.44 100 TYR A N 1
ATOM 769 C CA . TYR A 1 100 ? -8.553 -8.286 19.705 1.00 76.44 100 TYR A CA 1
ATOM 770 C C . TYR A 1 100 ? -8.131 -6.989 19.012 1.00 76.44 100 TYR A C 1
ATOM 772 O O . TYR A 1 100 ? -8.690 -5.921 19.228 1.00 76.44 100 TYR A O 1
ATOM 780 N N . CYS A 1 101 ? -7.126 -7.104 18.146 1.00 87.75 101 CYS A N 1
ATOM 781 C CA . CYS A 1 101 ? -6.762 -6.093 17.158 1.00 87.75 101 CYS A CA 1
ATOM 782 C C . CYS A 1 101 ? -6.709 -6.820 15.807 1.00 87.75 101 CYS A C 1
ATOM 784 O O . CYS A 1 101 ? -5.794 -7.617 15.606 1.00 87.75 101 CYS A O 1
ATOM 786 N N . PRO A 1 102 ? -7.725 -6.663 14.938 1.00 85.75 102 PRO A N 1
ATOM 787 C CA . PRO A 1 102 ? -7.875 -7.512 13.762 1.00 85.75 102 PRO A CA 1
ATOM 788 C C . PRO A 1 102 ? -6.728 -7.287 12.776 1.00 85.75 102 PRO A C 1
ATOM 790 O O . PRO A 1 102 ? -6.625 -6.228 12.152 1.00 85.75 102 PRO A O 1
ATOM 793 N N . GLU A 1 103 ? -5.867 -8.296 12.650 1.00 83.94 103 GLU A N 1
ATOM 794 C CA . GLU A 1 103 ? -4.758 -8.304 11.700 1.00 83.94 103 GLU A CA 1
ATOM 795 C C . GLU A 1 103 ? -5.268 -8.205 10.258 1.00 83.94 103 GLU A C 1
ATOM 797 O O . GLU A 1 103 ? -6.385 -8.606 9.930 1.00 83.94 103 GLU A O 1
ATOM 802 N N . GLY A 1 104 ? -4.451 -7.631 9.376 1.00 83.50 104 GLY A N 1
ATOM 803 C CA . GLY A 1 104 ? -4.846 -7.386 7.987 1.00 83.50 104 GLY A CA 1
ATOM 804 C C . GLY A 1 104 ? -5.789 -6.192 7.799 1.00 83.50 104 GLY A C 1
ATOM 805 O O . GLY A 1 104 ? -6.072 -5.832 6.660 1.00 83.50 104 GLY A O 1
ATOM 806 N N . VAL A 1 105 ? -6.224 -5.532 8.882 1.00 87.81 105 VAL A N 1
ATOM 807 C CA . VAL A 1 105 ? -6.966 -4.260 8.824 1.00 87.81 105 VAL A CA 1
ATOM 808 C C . VAL A 1 105 ? -6.431 -3.231 9.810 1.00 87.81 105 VAL A C 1
ATOM 810 O O . VAL A 1 105 ? -6.257 -2.070 9.442 1.00 87.81 105 VAL A O 1
ATOM 813 N N . CYS A 1 106 ? -6.142 -3.647 11.039 1.00 91.75 106 CYS A N 1
ATOM 814 C CA . CYS A 1 106 ? -5.543 -2.806 12.063 1.00 91.75 106 CYS A CA 1
ATOM 815 C C . CYS A 1 106 ? -4.125 -3.285 12.403 1.00 91.75 106 CYS A C 1
ATOM 817 O O . CYS A 1 106 ? -3.785 -4.458 12.259 1.00 91.75 106 CYS A O 1
ATOM 819 N N . THR A 1 107 ? -3.299 -2.368 12.893 1.00 92.81 107 THR A N 1
ATOM 820 C CA . THR A 1 107 ? -1.957 -2.633 13.414 1.00 92.81 107 THR A CA 1
ATOM 821 C C . THR A 1 107 ? -1.718 -1.834 14.691 1.00 92.81 107 THR A C 1
ATOM 823 O O . THR A 1 107 ? -2.289 -0.763 14.883 1.00 92.81 107 THR A O 1
ATOM 826 N N . ARG A 1 108 ? -0.860 -2.344 15.577 1.00 93.12 108 ARG A N 1
ATOM 827 C CA . ARG A 1 108 ? -0.330 -1.594 16.730 1.00 93.12 108 ARG A CA 1
ATOM 828 C C . ARG A 1 108 ? 0.989 -0.883 16.405 1.00 93.12 108 ARG A C 1
ATOM 830 O O . ARG A 1 108 ? 1.481 -0.114 17.226 1.00 93.12 108 ARG A O 1
ATOM 837 N N . VAL A 1 109 ? 1.557 -1.132 15.225 1.00 93.62 109 VAL A N 1
ATOM 838 C CA . VAL A 1 109 ? 2.771 -0.478 14.738 1.00 93.62 109 VAL A CA 1
ATOM 839 C C . VAL A 1 109 ? 2.386 0.905 14.200 1.00 93.62 109 VAL A C 1
ATOM 841 O O . VAL A 1 109 ? 1.578 0.991 13.273 1.00 93.62 109 VAL A O 1
ATOM 844 N N . PRO A 1 110 ? 2.919 1.999 14.767 1.00 92.88 110 PRO A N 1
ATOM 845 C CA . PRO A 1 110 ? 2.627 3.340 14.279 1.00 92.88 110 PRO A CA 1
ATOM 846 C C . PRO A 1 110 ? 3.302 3.604 12.931 1.00 92.88 110 PRO A C 1
ATOM 848 O O . PRO A 1 110 ? 4.347 3.030 12.617 1.00 92.88 110 PRO A O 1
ATOM 851 N N . TYR A 1 111 ? 2.743 4.547 12.172 1.00 93.69 111 TYR A N 1
ATOM 852 C CA . TYR A 1 111 ? 3.420 5.085 10.998 1.00 93.69 111 TYR A CA 1
ATOM 853 C C . TYR A 1 111 ? 4.419 6.171 11.377 1.00 93.69 111 TYR A C 1
ATOM 855 O O . TYR A 1 111 ? 4.148 7.016 12.232 1.00 93.69 111 TYR A O 1
ATOM 863 N N . THR A 1 112 ? 5.556 6.185 10.691 1.00 94.62 112 THR A N 1
ATOM 864 C CA . THR A 1 112 ? 6.603 7.194 10.867 1.00 94.62 112 THR A CA 1
ATOM 865 C C . THR A 1 112 ? 7.249 7.546 9.531 1.00 94.62 112 THR A C 1
ATOM 867 O O . THR A 1 112 ? 7.301 6.733 8.613 1.00 94.62 112 THR A O 1
ATOM 870 N N . THR A 1 113 ? 7.736 8.777 9.400 1.00 95.06 113 THR A N 1
ATOM 871 C CA . THR A 1 113 ? 8.490 9.242 8.225 1.00 95.06 113 THR A CA 1
ATOM 872 C C . THR A 1 113 ? 9.996 9.024 8.367 1.00 95.06 113 THR A C 1
ATOM 874 O O . THR A 1 113 ? 10.738 9.215 7.406 1.00 95.06 113 THR A O 1
ATOM 877 N N . THR A 1 114 ? 10.466 8.608 9.545 1.00 93.38 114 THR A N 1
ATOM 878 C CA . THR A 1 114 ? 11.876 8.293 9.798 1.00 93.38 114 THR A CA 1
ATOM 879 C C . THR A 1 114 ? 12.083 6.785 9.902 1.00 93.38 114 THR A C 1
ATOM 881 O O . THR A 1 114 ? 11.261 6.121 10.532 1.00 93.38 114 THR A O 1
ATOM 884 N N . PRO A 1 115 ? 13.187 6.234 9.368 1.00 91.00 115 PRO A N 1
ATOM 885 C CA . PRO A 1 115 ? 13.508 4.828 9.572 1.00 91.00 115 PRO A CA 1
ATOM 886 C C . PRO A 1 115 ? 13.693 4.502 11.059 1.00 91.00 115 PRO A C 1
ATOM 888 O O . PRO A 1 115 ? 14.231 5.314 11.815 1.00 91.00 115 PRO A O 1
ATOM 891 N N . GLY A 1 116 ? 13.327 3.281 11.445 1.00 83.38 116 GLY A N 1
ATOM 892 C CA . GLY A 1 116 ? 13.513 2.758 12.797 1.00 83.38 116 GLY A CA 1
ATOM 893 C C . GLY A 1 116 ? 12.204 2.648 13.580 1.00 83.38 116 GLY A C 1
ATOM 894 O O . GLY A 1 116 ? 11.334 3.511 13.503 1.00 83.38 116 GLY A O 1
ATOM 895 N N . GLY A 1 117 ? 12.081 1.560 14.339 1.00 86.06 117 GLY A N 1
ATOM 896 C CA . GLY A 1 117 ? 10.885 1.199 15.098 1.00 86.06 117 GLY A CA 1
ATOM 897 C C . GLY A 1 117 ? 10.624 -0.302 15.011 1.00 86.06 117 GLY A C 1
ATOM 898 O O . GLY A 1 117 ? 10.743 -0.895 13.935 1.00 86.06 117 GLY A O 1
ATOM 899 N N . ASP A 1 118 ? 10.286 -0.922 16.138 1.00 88.88 118 ASP A N 1
ATOM 900 C CA . ASP A 1 118 ? 10.048 -2.364 16.193 1.00 88.88 118 ASP A CA 1
ATOM 901 C C . ASP A 1 118 ? 8.869 -2.752 15.293 1.00 88.88 118 ASP A C 1
ATOM 903 O O . ASP A 1 118 ? 7.799 -2.144 15.342 1.00 88.88 118 ASP A O 1
ATOM 907 N N . GLY A 1 119 ? 9.078 -3.754 14.435 1.00 87.62 119 GLY A N 1
ATOM 908 C CA . GLY A 1 119 ? 8.064 -4.211 13.480 1.00 87.62 119 GLY A CA 1
ATOM 909 C C . GLY A 1 119 ? 7.783 -3.251 12.316 1.00 87.62 119 GLY A C 1
ATOM 910 O O . GLY A 1 119 ? 6.837 -3.490 11.567 1.00 87.62 119 GLY A O 1
ATOM 911 N N . THR A 1 120 ? 8.576 -2.186 12.140 1.00 94.12 120 THR A N 1
ATOM 912 C CA . THR A 1 120 ? 8.430 -1.270 10.998 1.00 94.12 120 THR A CA 1
ATOM 913 C C . THR A 1 120 ? 9.239 -1.746 9.788 1.00 94.12 120 THR A C 1
ATOM 915 O O . THR A 1 120 ? 10.403 -2.126 9.900 1.00 94.12 120 THR A O 1
ATOM 918 N N . ALA A 1 121 ? 8.627 -1.682 8.610 1.00 95.56 121 ALA A N 1
ATOM 919 C CA . ALA A 1 121 ? 9.284 -1.751 7.310 1.00 95.56 121 ALA A CA 1
ATOM 920 C C . ALA A 1 121 ? 8.901 -0.506 6.504 1.00 95.56 121 ALA A C 1
ATOM 922 O O . ALA A 1 121 ? 8.006 0.242 6.903 1.00 95.56 121 ALA A O 1
ATOM 923 N N . CYS A 1 122 ? 9.555 -0.268 5.367 1.00 96.81 122 CYS A N 1
ATOM 924 C CA . CYS A 1 122 ? 9.011 0.708 4.430 1.00 96.81 122 CYS A CA 1
ATOM 925 C C . CYS A 1 122 ? 7.654 0.205 3.929 1.00 96.81 122 CYS A C 1
ATOM 927 O O . CYS A 1 122 ? 7.569 -0.952 3.540 1.00 96.81 122 CYS A O 1
ATOM 929 N N . VAL A 1 123 ? 6.628 1.055 3.952 1.00 95.69 123 VAL A N 1
ATOM 930 C CA . VAL A 1 123 ? 5.257 0.731 3.503 1.00 95.69 123 VAL A CA 1
ATOM 931 C C . VAL A 1 123 ? 4.758 1.683 2.422 1.00 95.69 123 VAL A C 1
ATOM 933 O O . VAL A 1 123 ? 3.747 1.441 1.771 1.00 95.69 123 VAL A O 1
ATOM 936 N N . GLN A 1 124 ? 5.474 2.783 2.203 1.00 95.81 124 GLN A N 1
ATOM 937 C CA . GLN A 1 124 ? 5.200 3.717 1.127 1.00 95.81 124 GLN A CA 1
ATOM 938 C C . GLN A 1 124 ? 6.520 4.260 0.614 1.00 95.81 124 GLN A C 1
ATOM 940 O O . GLN A 1 124 ? 7.338 4.763 1.386 1.00 95.81 124 GLN A O 1
ATOM 945 N N . GLY A 1 125 ? 6.717 4.175 -0.693 1.00 95.81 125 GLY A N 1
ATOM 946 C CA . GLY A 1 125 ? 7.904 4.696 -1.341 1.00 95.81 125 GLY A CA 1
ATOM 947 C C . GLY A 1 125 ? 7.599 5.198 -2.738 1.00 95.81 125 GLY A C 1
ATOM 948 O O . GLY A 1 125 ? 6.581 4.859 -3.341 1.00 95.81 125 GLY A O 1
ATOM 949 N N . VAL A 1 126 ? 8.504 6.027 -3.235 1.00 96.69 126 VAL A N 1
ATOM 950 C CA . VAL A 1 126 ? 8.445 6.635 -4.560 1.00 96.69 126 VAL A CA 1
ATOM 951 C C . VAL A 1 126 ? 9.677 6.234 -5.361 1.00 96.69 126 VAL A C 1
ATOM 953 O O . VAL A 1 126 ? 10.744 5.999 -4.800 1.00 96.69 126 VAL A O 1
ATOM 956 N N . GLY A 1 127 ? 9.525 6.147 -6.675 1.00 95.12 127 GLY A N 1
ATOM 957 C CA . GLY A 1 127 ? 10.625 5.949 -7.616 1.00 95.12 127 GLY A CA 1
ATOM 958 C C . GLY A 1 127 ? 10.563 7.000 -8.716 1.00 95.12 127 GLY A C 1
ATOM 959 O O . GLY A 1 127 ? 9.510 7.591 -8.956 1.00 95.12 127 GLY A O 1
ATOM 960 N N . GLU A 1 128 ? 11.680 7.228 -9.395 1.00 93.75 128 GLU A N 1
ATOM 961 C CA . GLU A 1 128 ? 11.742 8.160 -10.521 1.00 93.75 128 GLU A CA 1
ATOM 962 C C . GLU A 1 128 ? 11.404 7.471 -11.851 1.00 93.75 128 GLU A C 1
ATOM 964 O O . GLU A 1 128 ? 11.686 6.287 -12.057 1.00 93.75 128 GLU A O 1
ATOM 969 N N . GLY A 1 129 ? 10.801 8.222 -12.777 1.00 92.12 129 GLY A N 1
ATOM 970 C CA . GLY A 1 129 ? 10.506 7.757 -14.134 1.00 92.12 129 GLY A CA 1
ATOM 971 C C . GLY A 1 129 ? 9.755 6.421 -14.164 1.00 92.12 129 GLY A C 1
ATOM 972 O O . GLY A 1 129 ? 8.737 6.247 -13.494 1.00 92.12 129 GLY A O 1
ATOM 973 N N . GLY A 1 130 ? 10.283 5.456 -14.922 1.00 91.94 130 GLY A N 1
ATOM 974 C CA . GLY A 1 130 ? 9.698 4.117 -15.055 1.00 91.94 130 GLY A CA 1
ATOM 975 C C . GLY A 1 130 ? 9.633 3.301 -13.754 1.00 91.94 130 GLY A C 1
ATOM 976 O O . GLY A 1 130 ? 8.907 2.312 -13.697 1.00 91.94 130 GLY A O 1
ATOM 977 N N . LYS A 1 131 ? 10.343 3.708 -12.691 1.00 94.75 131 LYS A N 1
ATOM 978 C CA . LYS A 1 131 ? 10.316 3.029 -11.385 1.00 94.75 131 LYS A CA 1
ATOM 979 C C . LYS A 1 131 ? 9.184 3.510 -10.481 1.00 94.75 131 LYS A C 1
ATOM 981 O O . LYS A 1 131 ? 8.931 2.866 -9.469 1.00 94.75 131 LYS A O 1
ATOM 986 N N . ALA A 1 132 ? 8.487 4.600 -10.822 1.00 95.75 132 ALA A N 1
ATOM 987 C CA . ALA A 1 132 ? 7.469 5.205 -9.960 1.00 95.75 132 ALA A CA 1
ATOM 988 C C . ALA A 1 132 ? 6.394 4.198 -9.518 1.00 95.75 132 ALA A C 1
ATOM 990 O O . ALA A 1 132 ? 6.157 4.020 -8.322 1.00 95.75 132 ALA A O 1
ATOM 991 N N . GLY A 1 133 ? 5.802 3.481 -10.476 1.00 95.62 133 GLY A N 1
ATOM 992 C CA . GLY A 1 133 ? 4.802 2.456 -10.184 1.00 95.62 133 GLY A CA 1
ATOM 993 C C . GLY A 1 133 ? 5.389 1.220 -9.498 1.00 95.62 133 GLY A C 1
ATOM 994 O O . GLY A 1 133 ? 4.759 0.668 -8.603 1.00 95.62 133 GLY A O 1
ATOM 995 N N . LEU A 1 134 ? 6.601 0.802 -9.881 1.00 96.75 134 LEU A N 1
ATOM 996 C CA . LEU A 1 134 ? 7.264 -0.373 -9.303 1.00 96.75 134 LEU A CA 1
ATOM 997 C C . LEU A 1 134 ? 7.592 -0.160 -7.821 1.00 96.75 134 LEU A C 1
ATOM 999 O O . LEU A 1 134 ? 7.230 -0.984 -6.991 1.00 96.75 134 LEU A O 1
ATOM 1003 N N . CYS A 1 135 ? 8.200 0.975 -7.475 1.00 97.50 135 CYS A N 1
ATOM 1004 C CA . CYS A 1 135 ? 8.486 1.332 -6.089 1.00 97.50 135 CYS A CA 1
ATOM 1005 C C . CYS A 1 135 ? 7.198 1.507 -5.280 1.00 97.50 135 CYS A C 1
ATOM 1007 O O . CYS A 1 135 ? 7.084 0.953 -4.191 1.00 97.50 135 CYS A O 1
ATOM 1009 N N . SER A 1 136 ? 6.196 2.215 -5.816 1.00 95.69 136 SER A N 1
ATOM 1010 C CA . SER A 1 136 ? 4.918 2.391 -5.115 1.00 95.69 136 SER A CA 1
ATOM 1011 C C . SER A 1 136 ? 4.232 1.058 -4.808 1.00 95.69 136 SER A C 1
ATOM 1013 O O . SER A 1 136 ? 3.633 0.925 -3.742 1.00 95.69 136 SER A O 1
ATOM 1015 N N . TYR A 1 137 ? 4.330 0.081 -5.711 1.00 95.31 137 TYR A N 1
ATOM 1016 C CA . TYR A 1 137 ? 3.802 -1.260 -5.497 1.00 95.31 137 TYR A CA 1
ATOM 1017 C C . TYR A 1 137 ? 4.629 -2.035 -4.468 1.00 95.31 137 TYR A C 1
ATOM 1019 O O . TYR A 1 137 ? 4.100 -2.438 -3.436 1.00 95.31 137 TYR A O 1
ATOM 1027 N N . SER A 1 138 ? 5.927 -2.215 -4.717 1.00 96.12 138 SER A N 1
ATOM 1028 C CA . SER A 1 138 ? 6.770 -3.105 -3.914 1.00 96.12 138 SER A CA 1
ATOM 1029 C C . SER A 1 138 ? 6.939 -2.617 -2.478 1.00 96.12 138 SER A C 1
ATOM 1031 O O . SER A 1 138 ? 6.899 -3.416 -1.540 1.00 96.12 138 SER A O 1
ATOM 1033 N N . CYS A 1 139 ? 7.045 -1.299 -2.278 1.00 96.69 139 CYS A N 1
ATOM 1034 C CA . CYS A 1 139 ? 7.238 -0.738 -0.948 1.00 96.69 139 CYS A CA 1
ATOM 1035 C C . CYS A 1 139 ? 6.041 -0.994 -0.022 1.00 96.69 139 CYS A C 1
ATOM 1037 O O . CYS A 1 139 ? 6.263 -1.084 1.171 1.00 96.69 139 CYS A O 1
ATOM 1039 N N . ARG A 1 140 ? 4.808 -1.198 -0.512 1.00 94.44 140 ARG A N 1
ATOM 1040 C CA . ARG A 1 140 ? 3.646 -1.520 0.353 1.00 94.44 140 ARG A CA 1
ATOM 1041 C C . ARG A 1 140 ? 3.817 -2.824 1.126 1.00 94.44 140 ARG A C 1
ATOM 1043 O O . ARG A 1 140 ? 3.338 -2.947 2.252 1.00 94.44 140 ARG A O 1
ATOM 1050 N N . PHE A 1 141 ? 4.555 -3.758 0.541 1.00 93.69 141 PHE A N 1
ATOM 1051 C CA . PHE A 1 141 ? 4.789 -5.091 1.081 1.00 93.69 141 PHE A CA 1
ATOM 1052 C C . PHE A 1 141 ? 6.088 -5.197 1.892 1.00 93.69 141 PHE A C 1
ATOM 1054 O O . PHE A 1 141 ? 6.509 -6.290 2.249 1.00 93.69 141 PHE A O 1
ATOM 1061 N N . GLY A 1 142 ? 6.773 -4.081 2.164 1.00 93.94 142 GLY A N 1
ATOM 1062 C CA . GLY A 1 142 ? 8.101 -4.113 2.786 1.00 93.94 142 GLY A CA 1
ATOM 1063 C C . GLY A 1 142 ? 9.244 -4.380 1.803 1.00 93.94 142 GLY A C 1
ATOM 1064 O O . GLY A 1 142 ? 10.409 -4.278 2.187 1.00 93.94 142 GLY A O 1
ATOM 1065 N N . HIS A 1 143 ? 8.949 -4.643 0.525 1.00 94.12 143 HIS A N 1
ATOM 1066 C CA . HIS A 1 143 ? 9.947 -4.870 -0.518 1.00 94.12 143 HIS A CA 1
ATOM 1067 C C . HIS A 1 143 ? 10.378 -3.543 -1.168 1.00 94.12 143 HIS A C 1
ATOM 1069 O O . HIS A 1 143 ? 10.055 -3.247 -2.315 1.00 94.12 143 HIS A O 1
ATOM 1075 N N . CYS A 1 144 ? 11.096 -2.699 -0.420 1.00 94.56 144 CYS A N 1
ATOM 1076 C CA . CYS A 1 144 ? 11.506 -1.360 -0.870 1.00 94.56 144 CYS A CA 1
ATOM 1077 C C . CYS A 1 144 ? 13.039 -1.205 -0.950 1.00 94.56 144 CYS A C 1
ATOM 1079 O O . CYS A 1 144 ? 13.639 -0.518 -0.117 1.00 94.56 144 CYS A O 1
ATOM 1081 N N . PRO A 1 145 ? 13.715 -1.859 -1.908 1.00 90.44 145 PRO A N 1
ATOM 1082 C CA . PRO A 1 145 ? 15.167 -1.794 -2.012 1.00 90.44 145 PRO A CA 1
ATOM 1083 C C . PRO A 1 145 ? 15.636 -0.391 -2.425 1.00 90.44 145 PRO A C 1
ATOM 1085 O O . PRO A 1 145 ? 15.452 0.042 -3.563 1.00 90.44 145 PRO A O 1
ATOM 1088 N N . ALA A 1 146 ? 16.310 0.312 -1.508 1.00 89.00 146 ALA A N 1
ATOM 1089 C CA . ALA A 1 146 ? 16.898 1.625 -1.791 1.00 89.00 146 ALA A CA 1
ATOM 1090 C C . ALA A 1 146 ? 17.932 1.560 -2.932 1.00 89.00 146 ALA A C 1
ATOM 1092 O O . ALA A 1 146 ? 18.010 2.469 -3.757 1.00 89.00 146 ALA A O 1
ATOM 1093 N N . ALA A 1 147 ? 18.671 0.447 -3.026 1.00 87.56 147 ALA A N 1
ATOM 1094 C CA . ALA A 1 147 ? 19.633 0.188 -4.098 1.00 87.56 147 ALA A CA 1
ATOM 1095 C C . ALA A 1 147 ? 18.989 0.164 -5.497 1.00 87.56 147 ALA A C 1
ATOM 1097 O O . ALA A 1 147 ? 19.643 0.501 -6.479 1.00 87.56 147 ALA A O 1
ATOM 1098 N N . SER A 1 148 ? 17.698 -0.164 -5.589 1.00 88.50 148 SER A N 1
ATOM 1099 C CA . SER A 1 148 ? 16.947 -0.175 -6.845 1.00 88.50 148 SER A CA 1
ATOM 1100 C C . SER A 1 148 ? 16.420 1.208 -7.242 1.00 88.50 148 SER A C 1
ATOM 1102 O O . SER A 1 148 ? 15.792 1.337 -8.290 1.00 88.50 148 SER A O 1
ATOM 1104 N N . GLY A 1 149 ? 16.689 2.259 -6.458 1.00 92.31 149 GLY A N 1
ATOM 1105 C CA . GLY A 1 149 ? 16.255 3.634 -6.733 1.00 92.31 149 GLY A CA 1
ATOM 1106 C C . GLY A 1 149 ? 14.893 4.002 -6.139 1.00 92.31 149 GLY A C 1
ATOM 1107 O O . GLY A 1 149 ? 14.298 4.996 -6.551 1.00 92.31 149 GLY A O 1
ATOM 1108 N N . CYS A 1 150 ? 14.388 3.217 -5.185 1.00 96.69 150 CYS A N 1
ATOM 1109 C CA . CYS A 1 150 ? 13.196 3.573 -4.424 1.00 96.69 150 CYS A CA 1
ATOM 1110 C C . CYS A 1 150 ? 13.562 4.441 -3.214 1.00 96.69 150 CYS A C 1
ATOM 1112 O O . CYS A 1 150 ? 14.470 4.114 -2.451 1.00 96.69 150 CYS A O 1
ATOM 1114 N N . THR A 1 151 ? 12.818 5.524 -3.001 1.00 96.50 151 THR A N 1
ATOM 1115 C CA . THR A 1 151 ? 12.902 6.362 -1.801 1.00 96.50 151 THR A CA 1
ATOM 1116 C C . THR A 1 151 ? 11.703 6.088 -0.912 1.00 96.50 151 THR A C 1
ATOM 1118 O O . THR A 1 151 ? 10.566 6.362 -1.295 1.00 96.50 151 THR A O 1
ATOM 1121 N N . CYS A 1 152 ? 11.947 5.561 0.285 1.00 97.38 152 CYS A N 1
ATOM 1122 C CA . CYS A 1 152 ? 10.888 5.358 1.261 1.00 97.38 152 CYS A CA 1
ATOM 1123 C C . CYS A 1 152 ? 10.407 6.696 1.839 1.00 97.38 152 CYS A C 1
ATOM 1125 O O . CYS A 1 152 ? 11.219 7.526 2.246 1.00 97.38 152 CYS A O 1
ATOM 1127 N N . THR A 1 153 ? 9.093 6.887 1.912 1.00 96.62 153 THR A N 1
ATOM 1128 C CA . THR A 1 153 ? 8.453 8.092 2.460 1.00 96.62 153 THR A CA 1
ATOM 1129 C C . THR A 1 153 ? 7.653 7.813 3.728 1.00 96.62 153 THR A C 1
ATOM 1131 O O . THR A 1 153 ? 7.335 8.749 4.460 1.00 96.62 153 THR A O 1
ATOM 1134 N N . LEU A 1 154 ? 7.308 6.548 3.990 1.00 96.19 154 LEU A N 1
ATOM 1135 C CA . LEU A 1 154 ? 6.571 6.141 5.182 1.00 96.19 154 LEU A CA 1
ATOM 1136 C C . LEU A 1 154 ? 6.952 4.719 5.600 1.00 96.19 154 LEU A C 1
ATOM 1138 O O . LEU A 1 154 ? 7.020 3.810 4.769 1.00 96.19 154 LEU A O 1
ATOM 1142 N N . TYR A 1 155 ? 7.138 4.535 6.900 1.00 96.19 155 TYR A N 1
ATOM 1143 C CA . TYR A 1 155 ? 7.415 3.264 7.551 1.00 96.19 155 TYR A CA 1
ATOM 1144 C C . TYR A 1 155 ? 6.242 2.872 8.447 1.00 96.19 155 TYR A C 1
ATOM 1146 O O . TYR A 1 155 ? 5.587 3.741 9.018 1.00 96.19 155 TYR A O 1
ATOM 1154 N N . GLY A 1 156 ? 5.983 1.575 8.573 1.00 95.31 156 GLY A N 1
ATOM 1155 C CA . GLY A 1 156 ? 4.890 1.012 9.366 1.00 95.31 156 GLY A CA 1
ATOM 1156 C C . GLY A 1 156 ? 4.852 -0.507 9.232 1.00 95.31 156 GLY A C 1
ATOM 1157 O O . GLY A 1 156 ? 5.829 -1.109 8.786 1.00 95.31 156 GLY A O 1
ATOM 1158 N N . GLN A 1 157 ? 3.733 -1.134 9.593 1.00 94.12 157 GLN A N 1
ATOM 1159 C CA . GLN A 1 157 ? 3.558 -2.568 9.362 1.00 94.12 157 GLN A CA 1
ATOM 1160 C C . GLN A 1 157 ? 3.251 -2.839 7.880 1.00 94.12 157 GLN A C 1
ATOM 1162 O O . GLN A 1 157 ? 2.250 -2.317 7.379 1.00 94.12 157 GLN A O 1
ATOM 1167 N N . PRO A 1 158 ? 4.072 -3.640 7.174 1.00 91.81 158 PRO A N 1
ATOM 1168 C CA . PRO A 1 158 ? 3.795 -4.007 5.794 1.00 91.81 158 PRO A CA 1
ATOM 1169 C C . PRO A 1 158 ? 2.523 -4.847 5.705 1.00 91.81 158 PRO A C 1
ATOM 1171 O O . PRO A 1 158 ? 2.212 -5.643 6.597 1.00 91.81 158 PRO A O 1
ATOM 1174 N N . ILE A 1 159 ? 1.781 -4.653 4.618 1.00 89.44 159 ILE A N 1
ATOM 1175 C CA . ILE A 1 159 ? 0.642 -5.514 4.300 1.00 89.44 159 ILE A CA 1
ATOM 1176 C C . ILE A 1 159 ? 1.156 -6.867 3.795 1.00 89.44 159 ILE A C 1
ATOM 1178 O O . ILE A 1 159 ? 2.285 -6.972 3.312 1.00 89.44 159 ILE A O 1
ATOM 1182 N N . ALA A 1 160 ? 0.320 -7.900 3.891 1.00 88.56 160 ALA A N 1
ATOM 1183 C CA . ALA A 1 160 ? 0.664 -9.213 3.363 1.00 88.56 160 ALA A CA 1
ATOM 1184 C C . ALA A 1 160 ? 0.906 -9.145 1.847 1.00 88.56 160 ALA A C 1
ATOM 1186 O O . ALA A 1 160 ? 0.140 -8.514 1.114 1.00 88.56 160 ALA A O 1
ATOM 1187 N N . GLU A 1 161 ? 1.967 -9.810 1.392 1.00 89.62 161 GLU A N 1
ATOM 1188 C CA . GLU A 1 161 ? 2.264 -9.939 -0.032 1.00 89.62 161 GLU A CA 1
ATOM 1189 C C . GLU A 1 161 ? 1.121 -10.653 -0.773 1.00 89.62 161 GLU A C 1
ATOM 1191 O O . GLU A 1 161 ? 0.531 -11.599 -0.235 1.00 89.62 161 GLU A O 1
ATOM 1196 N N . PRO A 1 162 ? 0.805 -10.254 -2.019 1.00 87.75 162 PRO A N 1
ATOM 1197 C CA . PRO A 1 162 ? -0.147 -10.981 -2.842 1.00 87.75 162 PRO A CA 1
ATOM 1198 C C . PRO A 1 162 ? 0.405 -12.371 -3.181 1.00 87.75 162 PRO A C 1
ATOM 1200 O O . PRO A 1 162 ? 1.613 -12.597 -3.082 1.00 87.75 162 PRO A O 1
ATOM 1203 N N . PRO A 1 163 ? -0.433 -13.309 -3.644 1.00 91.38 163 PRO A N 1
ATOM 1204 C CA . PRO A 1 163 ? 0.033 -14.634 -4.032 1.00 91.38 163 PRO A CA 1
ATOM 1205 C C . PRO A 1 163 ? 1.164 -14.589 -5.067 1.00 91.38 163 PRO A C 1
ATOM 1207 O O . PRO A 1 163 ? 1.128 -13.806 -6.018 1.00 91.38 163 PRO A O 1
ATOM 1210 N N . VAL A 1 164 ? 2.147 -15.471 -4.895 1.00 92.31 164 VAL A N 1
ATOM 1211 C CA . VAL A 1 164 ? 3.223 -15.679 -5.868 1.00 92.31 164 VAL A CA 1
ATOM 1212 C C . VAL A 1 164 ? 2.677 -16.459 -7.062 1.00 92.31 164 VAL A C 1
ATOM 1214 O O . VAL A 1 164 ? 2.189 -17.579 -6.916 1.00 92.31 164 VAL A O 1
ATOM 1217 N N . LEU A 1 165 ? 2.795 -15.885 -8.256 1.00 91.00 165 LEU A N 1
ATOM 1218 C CA . LEU A 1 165 ? 2.270 -16.447 -9.502 1.00 91.00 165 LEU A CA 1
ATOM 1219 C C . LEU A 1 165 ? 3.275 -17.341 -10.244 1.00 91.00 165 LEU A C 1
ATOM 1221 O O . LEU A 1 165 ? 2.920 -17.971 -11.236 1.00 91.00 165 LEU A O 1
ATOM 1225 N N . SER A 1 166 ? 4.525 -17.422 -9.774 1.00 87.88 166 SER A N 1
ATOM 1226 C CA . SER A 1 166 ? 5.638 -18.088 -10.475 1.00 87.88 166 SER A CA 1
ATOM 1227 C C . SER A 1 166 ? 5.899 -17.517 -11.877 1.00 87.88 166 SER A C 1
ATOM 1229 O O . SER A 1 166 ? 6.412 -18.202 -12.760 1.00 87.88 166 SER A O 1
ATOM 1231 N N . THR A 1 167 ? 5.569 -16.240 -12.072 1.00 89.56 167 THR A N 1
ATOM 1232 C CA . THR A 1 167 ? 5.737 -15.487 -13.320 1.00 89.56 167 THR A CA 1
ATOM 1233 C C . THR A 1 167 ? 6.674 -14.306 -13.091 1.00 89.56 167 THR A C 1
ATOM 1235 O O . THR A 1 167 ? 6.274 -13.146 -13.183 1.00 89.56 167 THR A O 1
ATOM 1238 N N . SER A 1 168 ? 7.929 -14.595 -12.743 1.00 93.06 168 SER A N 1
ATOM 1239 C CA . SER A 1 168 ? 8.938 -13.552 -12.525 1.00 93.06 168 SER A CA 1
ATOM 1240 C C . SER A 1 168 ? 9.132 -12.677 -13.768 1.00 93.06 168 SER A C 1
ATOM 1242 O O . SER A 1 168 ? 8.948 -13.125 -14.903 1.00 93.06 168 SER A O 1
ATOM 1244 N N . GLY A 1 169 ? 9.486 -11.414 -13.552 1.00 94.38 169 GLY A N 1
ATOM 1245 C CA . GLY A 1 169 ? 9.738 -10.430 -14.598 1.00 94.38 169 GLY A CA 1
ATOM 1246 C C . GLY A 1 169 ? 11.210 -10.077 -14.753 1.00 94.38 169 GLY A C 1
ATOM 1247 O O . GLY A 1 169 ? 12.054 -10.390 -13.919 1.00 94.38 169 GLY A O 1
ATOM 1248 N N . LYS A 1 170 ? 11.510 -9.377 -15.841 1.00 94.81 170 LYS A N 1
ATOM 1249 C CA . LYS A 1 170 ? 12.789 -8.712 -16.095 1.00 94.81 170 LYS A CA 1
ATOM 1250 C C . LYS A 1 170 ? 12.541 -7.352 -16.757 1.00 94.81 170 LYS A C 1
ATOM 1252 O O . LYS A 1 170 ? 11.433 -7.133 -17.253 1.00 94.81 170 LYS A O 1
ATOM 1257 N N . PRO A 1 171 ? 13.536 -6.454 -16.809 1.00 95.81 171 PRO A N 1
ATOM 1258 C CA . PRO A 1 171 ? 13.385 -5.170 -17.482 1.00 95.81 171 PRO A CA 1
ATOM 1259 C C . PRO A 1 171 ? 13.007 -5.347 -18.958 1.00 95.81 171 PRO A C 1
ATOM 1261 O O . PRO A 1 171 ? 13.476 -6.275 -19.629 1.00 95.81 171 PRO A O 1
ATOM 1264 N N . ALA A 1 172 ? 12.149 -4.463 -19.464 1.00 94.94 172 ALA A N 1
ATOM 1265 C CA . ALA A 1 172 ? 11.785 -4.434 -20.875 1.00 94.94 172 ALA A CA 1
ATOM 1266 C C . ALA A 1 172 ? 13.006 -4.111 -21.769 1.00 94.94 172 ALA A C 1
ATOM 1268 O O . ALA A 1 172 ? 13.959 -3.467 -21.315 1.00 94.94 172 ALA A O 1
ATOM 1269 N N . PRO A 1 173 ? 13.011 -4.536 -23.050 1.00 92.75 173 PRO A N 1
ATOM 1270 C CA . PRO A 1 173 ? 14.105 -4.230 -23.969 1.00 92.75 173 PRO A CA 1
ATOM 1271 C C . PRO A 1 173 ? 14.404 -2.727 -24.044 1.00 92.75 173 PRO A C 1
ATOM 1273 O O . PRO A 1 173 ? 13.503 -1.917 -24.242 1.00 92.75 173 PRO A O 1
ATOM 1276 N N . GLY A 1 174 ? 15.681 -2.362 -23.920 1.00 89.75 174 GLY A N 1
ATOM 1277 C CA . GLY A 1 174 ? 16.129 -0.965 -23.927 1.00 89.75 174 GLY A CA 1
ATOM 1278 C C . GLY A 1 174 ? 16.258 -0.326 -22.541 1.00 89.75 174 GLY A C 1
ATOM 1279 O O . GLY A 1 174 ? 16.804 0.770 -22.445 1.00 89.75 174 GLY A O 1
ATOM 1280 N N . ILE A 1 175 ? 15.836 -1.008 -21.471 1.00 91.56 175 ILE A N 1
ATOM 1281 C CA . ILE A 1 175 ? 16.087 -0.585 -20.088 1.00 91.56 175 ILE A CA 1
ATOM 1282 C C . ILE A 1 175 ? 17.362 -1.258 -19.579 1.00 91.56 175 ILE A C 1
ATOM 1284 O O . ILE A 1 175 ? 17.443 -2.482 -19.518 1.00 91.56 175 ILE A O 1
ATOM 1288 N N . THR A 1 176 ? 18.362 -0.449 -19.226 1.00 86.25 176 THR A N 1
ATOM 1289 C CA . THR A 1 176 ? 19.704 -0.910 -18.817 1.00 86.25 176 THR A CA 1
ATOM 1290 C C . THR A 1 176 ? 20.036 -0.621 -17.353 1.00 86.25 176 THR A C 1
ATOM 1292 O O . THR A 1 176 ? 21.146 -0.891 -16.912 1.00 86.25 176 THR A O 1
ATOM 1295 N N . ASP A 1 177 ? 19.122 -0.001 -16.610 1.00 86.38 177 ASP A N 1
ATOM 1296 C CA . ASP A 1 177 ? 19.308 0.284 -15.188 1.00 86.38 177 ASP A CA 1
ATOM 1297 C C . ASP A 1 177 ? 19.015 -0.989 -14.377 1.00 86.38 177 ASP A C 1
ATOM 1299 O O . ASP A 1 177 ? 17.886 -1.482 -14.350 1.00 86.38 177 ASP A O 1
ATOM 1303 N N . GLU A 1 178 ? 20.047 -1.513 -13.715 1.00 83.12 178 GLU A N 1
ATOM 1304 C CA . GLU A 1 178 ? 19.998 -2.751 -12.921 1.00 83.12 178 GLU A CA 1
ATOM 1305 C C . GLU A 1 178 ? 18.955 -2.702 -11.795 1.00 83.12 178 GLU A C 1
ATOM 1307 O O . GLU A 1 178 ? 18.411 -3.731 -11.399 1.00 83.12 178 GLU A O 1
ATOM 1312 N N . GLY A 1 179 ? 18.584 -1.509 -11.317 1.00 87.69 179 GLY A N 1
ATOM 1313 C CA . GLY A 1 179 ? 17.538 -1.352 -10.311 1.00 87.69 179 GLY A CA 1
ATOM 1314 C C . GLY A 1 179 ? 16.151 -1.798 -10.788 1.00 87.69 179 GLY A C 1
ATOM 1315 O O . GLY A 1 179 ? 15.278 -2.038 -9.959 1.00 87.69 179 GLY A O 1
ATOM 1316 N N . PHE A 1 180 ? 15.925 -1.949 -12.097 1.00 93.25 180 PHE A N 1
ATOM 1317 C CA . PHE A 1 180 ? 14.689 -2.543 -12.612 1.00 93.25 180 PHE A CA 1
ATOM 1318 C C . PHE A 1 180 ? 14.663 -4.070 -12.496 1.00 93.25 180 PHE A C 1
ATOM 1320 O O . PHE A 1 180 ? 13.572 -4.633 -12.515 1.00 93.25 180 PHE A O 1
ATOM 1327 N N . ALA A 1 181 ? 15.808 -4.752 -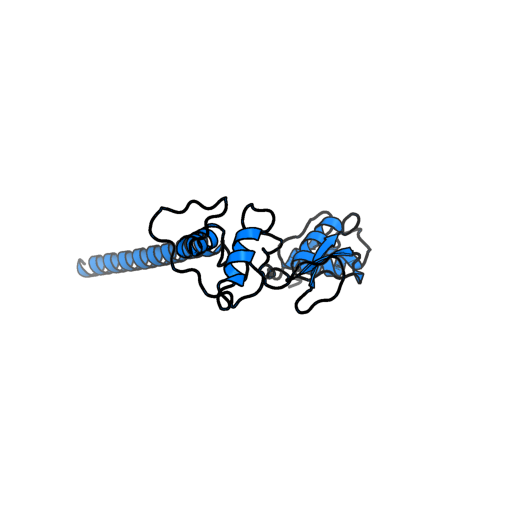12.390 1.00 93.06 181 ALA A N 1
ATOM 1328 C CA . ALA A 1 181 ? 15.851 -6.213 -12.402 1.00 93.06 181 ALA A CA 1
ATOM 1329 C C . ALA A 1 181 ? 15.100 -6.807 -11.204 1.00 93.06 181 ALA A C 1
ATOM 1331 O O . ALA A 1 181 ? 14.128 -7.538 -11.394 1.00 93.06 181 ALA A O 1
ATOM 1332 N N . ASP A 1 182 ? 15.481 -6.406 -9.991 1.00 92.56 182 ASP A N 1
ATOM 1333 C CA . ASP A 1 182 ? 14.844 -6.876 -8.756 1.00 92.56 182 ASP A CA 1
ATOM 1334 C C . ASP A 1 182 ? 13.375 -6.437 -8.673 1.00 92.56 182 ASP A C 1
ATOM 1336 O O . ASP A 1 182 ? 12.494 -7.228 -8.333 1.00 92.56 182 ASP A O 1
ATOM 1340 N N . LEU A 1 183 ? 13.086 -5.188 -9.059 1.00 95.50 183 LEU A N 1
ATOM 1341 C CA . LEU A 1 183 ? 11.726 -4.653 -9.039 1.00 95.50 183 LEU A CA 1
ATOM 1342 C C . LEU A 1 183 ? 10.806 -5.388 -10.022 1.00 95.50 183 LEU A C 1
ATOM 1344 O O . LEU A 1 183 ? 9.705 -5.778 -9.642 1.00 95.50 183 LEU A O 1
ATOM 1348 N N . CYS A 1 184 ? 11.230 -5.615 -11.266 1.00 96.06 184 CYS A N 1
ATOM 1349 C CA . CYS A 1 184 ? 10.442 -6.375 -12.237 1.00 96.06 184 CYS A CA 1
ATOM 1350 C C . CYS A 1 184 ? 10.294 -7.843 -11.820 1.00 96.06 184 CYS A C 1
ATOM 1352 O O . CYS A 1 184 ? 9.219 -8.414 -11.997 1.00 96.06 184 CYS A O 1
ATOM 1354 N N . ALA A 1 185 ? 11.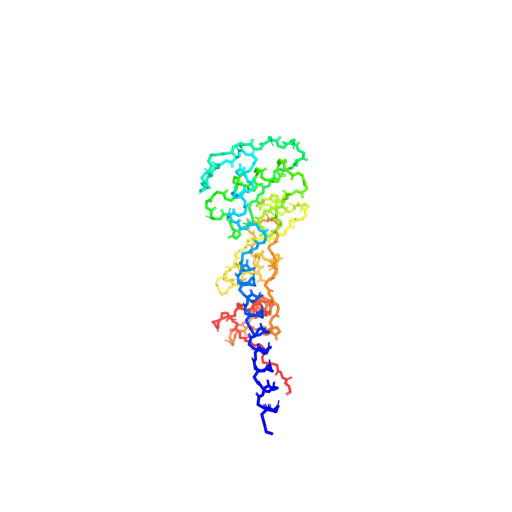338 -8.448 -11.244 1.00 94.50 185 ALA A N 1
ATOM 1355 C CA . ALA A 1 185 ? 11.277 -9.815 -10.739 1.00 94.50 185 ALA A CA 1
ATOM 1356 C C . ALA A 1 185 ? 10.199 -9.957 -9.659 1.00 94.50 185 ALA A C 1
ATOM 1358 O O . ALA A 1 185 ? 9.348 -10.838 -9.764 1.00 94.50 185 ALA A O 1
ATOM 1359 N N . PHE A 1 186 ? 10.182 -9.055 -8.674 1.00 94.81 186 PHE A N 1
ATOM 1360 C CA . PHE A 1 186 ? 9.173 -9.036 -7.619 1.00 94.81 186 PHE A CA 1
ATOM 1361 C C . PHE A 1 186 ? 7.778 -8.708 -8.170 1.00 94.81 186 PHE A C 1
ATOM 1363 O O . PHE A 1 186 ? 6.863 -9.523 -8.093 1.00 94.81 186 PHE A O 1
ATOM 1370 N N . THR A 1 187 ? 7.604 -7.535 -8.781 1.00 95.88 187 THR A N 1
ATOM 1371 C CA . THR A 1 187 ? 6.280 -7.021 -9.171 1.00 95.88 187 THR A CA 1
ATOM 1372 C C . THR A 1 187 ? 5.529 -7.953 -10.127 1.00 95.88 187 THR A C 1
ATOM 1374 O O . THR A 1 187 ? 4.370 -8.290 -9.864 1.00 95.88 187 THR A O 1
ATOM 1377 N N . CYS A 1 188 ? 6.189 -8.463 -11.173 1.00 96.31 188 CYS A N 1
ATOM 1378 C CA . CYS A 1 188 ? 5.564 -9.385 -12.124 1.00 96.31 188 CYS A CA 1
ATOM 1379 C C . CYS A 1 188 ? 5.211 -10.732 -11.477 1.00 96.31 188 CYS A C 1
ATOM 1381 O O . CYS A 1 188 ? 4.173 -11.315 -11.797 1.00 96.31 188 CYS A O 1
ATOM 1383 N N . ASN A 1 189 ? 6.017 -11.203 -10.519 1.00 95.25 189 ASN A N 1
ATOM 1384 C CA . ASN A 1 189 ? 5.739 -12.439 -9.790 1.00 95.25 189 ASN A CA 1
ATOM 1385 C C . ASN A 1 189 ? 4.529 -12.320 -8.848 1.00 95.25 189 ASN A C 1
ATOM 1387 O O . ASN A 1 189 ? 3.976 -13.339 -8.447 1.00 95.25 189 ASN A O 1
ATOM 1391 N N . HIS A 1 190 ? 4.094 -11.095 -8.545 1.00 94.56 190 HIS A N 1
ATOM 1392 C CA . HIS A 1 190 ? 2.887 -10.793 -7.774 1.00 94.56 190 HIS A CA 1
ATOM 1393 C C . HIS A 1 190 ? 1.763 -10.181 -8.636 1.00 94.56 190 HIS A C 1
ATOM 1395 O O . HIS A 1 190 ? 0.812 -9.618 -8.101 1.00 94.56 190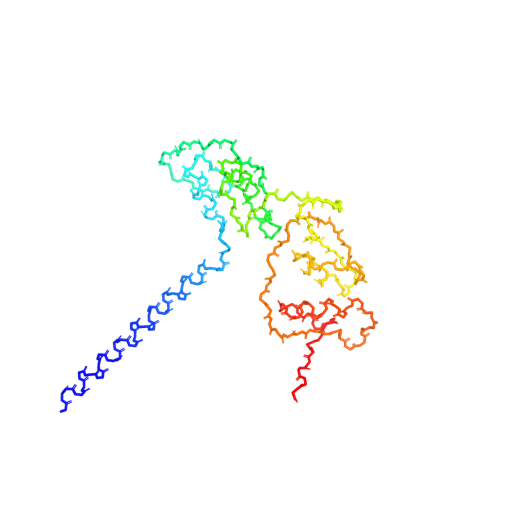 HIS A O 1
ATOM 1401 N N . GLY A 1 191 ? 1.845 -10.285 -9.969 1.00 93.00 191 GLY A N 1
ATOM 1402 C CA . GLY A 1 191 ? 0.762 -9.906 -10.887 1.00 93.00 191 GLY A CA 1
ATOM 1403 C C . GLY A 1 191 ? 0.732 -8.439 -11.327 1.00 93.00 191 GLY A C 1
ATOM 1404 O O . GLY A 1 191 ? -0.156 -8.054 -12.086 1.00 93.00 191 GLY A O 1
ATOM 1405 N N . TYR A 1 192 ? 1.707 -7.625 -10.918 1.00 95.44 192 TYR A N 1
ATOM 1406 C CA . TYR A 1 192 ? 1.878 -6.257 -11.403 1.00 95.44 192 TYR A CA 1
ATOM 1407 C C . TYR A 1 192 ? 3.064 -6.188 -12.373 1.00 95.44 192 TYR A C 1
ATOM 1409 O O . TYR A 1 192 ? 4.207 -6.064 -11.960 1.00 95.44 192 TYR A O 1
ATOM 1417 N N . CYS A 1 193 ? 2.805 -6.288 -13.679 1.00 95.81 193 CYS A N 1
ATOM 1418 C CA . CYS A 1 193 ? 3.860 -6.318 -14.701 1.00 95.81 193 CYS A CA 1
ATOM 1419 C C . CYS A 1 193 ? 3.606 -5.268 -15.801 1.00 95.81 193 CYS A C 1
ATOM 1421 O O . CYS A 1 193 ? 3.086 -5.614 -16.864 1.00 95.81 193 CYS A O 1
ATOM 1423 N N . PRO A 1 194 ? 3.898 -3.977 -15.546 1.00 95.88 194 PRO A N 1
ATOM 1424 C CA . PRO A 1 194 ? 3.684 -2.908 -16.525 1.00 95.88 194 PRO A CA 1
ATOM 1425 C C . PRO A 1 194 ? 4.579 -3.105 -17.768 1.00 95.88 194 PRO A C 1
ATOM 1427 O O . PRO A 1 194 ? 5.808 -3.092 -17.633 1.00 95.88 194 PRO A O 1
ATOM 1430 N N . PRO A 1 195 ? 3.999 -3.294 -18.972 1.00 94.19 195 PRO A N 1
ATOM 1431 C CA . PRO A 1 195 ? 4.727 -3.731 -20.168 1.00 94.19 195 PRO A CA 1
ATOM 1432 C C . PRO A 1 195 ? 5.712 -2.690 -20.715 1.00 94.19 195 PRO A C 1
ATOM 1434 O O . PRO A 1 195 ? 6.608 -3.030 -21.485 1.00 94.19 195 PRO A O 1
ATOM 1437 N N . GLU A 1 196 ? 5.563 -1.422 -20.329 1.00 91.62 196 GLU A N 1
ATOM 1438 C CA . GLU A 1 196 ? 6.462 -0.339 -20.724 1.00 91.62 196 GLU A CA 1
ATOM 1439 C C . GLU A 1 196 ? 7.830 -0.444 -20.040 1.00 91.62 196 GLU A C 1
ATOM 1441 O O . GLU A 1 196 ? 8.810 0.095 -20.554 1.00 91.62 196 GLU A O 1
ATOM 1446 N N . VAL A 1 197 ? 7.902 -1.112 -18.880 1.00 95.88 197 VAL A N 1
ATOM 1447 C CA . VAL A 1 197 ? 9.126 -1.191 -18.066 1.00 95.88 197 VAL A CA 1
ATOM 1448 C C . VAL A 1 197 ? 9.558 -2.610 -17.717 1.00 95.88 197 VAL A C 1
ATOM 1450 O O . VAL A 1 197 ? 10.747 -2.845 -17.507 1.00 95.88 197 VAL A O 1
ATOM 1453 N N . CYS A 1 198 ? 8.636 -3.569 -17.709 1.00 96.62 198 CYS A N 1
ATOM 1454 C CA . CYS A 1 198 ? 8.914 -4.965 -17.408 1.00 96.62 198 CYS A CA 1
ATOM 1455 C C . CYS A 1 198 ? 8.334 -5.892 -18.481 1.00 96.62 198 CYS A C 1
ATOM 1457 O O . CYS A 1 198 ? 7.326 -5.602 -19.117 1.00 96.62 198 CYS A O 1
ATOM 1459 N N . VAL A 1 199 ? 8.950 -7.059 -18.638 1.00 95.31 199 VAL A N 1
ATOM 1460 C CA . VAL A 1 199 ? 8.417 -8.186 -19.408 1.00 95.31 199 VAL A CA 1
ATOM 1461 C C . VAL A 1 199 ? 8.535 -9.456 -18.575 1.00 95.31 199 VAL A C 1
ATOM 1463 O O . VAL A 1 199 ? 9.489 -9.612 -17.812 1.00 95.31 199 VAL A O 1
ATOM 1466 N N . TYR A 1 200 ? 7.600 -10.391 -18.733 1.00 94.12 200 TYR A N 1
ATOM 1467 C CA . TYR A 1 200 ? 7.715 -11.695 -18.084 1.00 94.12 200 TYR A CA 1
ATOM 1468 C C . TYR A 1 200 ? 8.983 -12.418 -18.552 1.00 94.12 200 TYR A C 1
ATOM 1470 O O . TYR A 1 200 ? 9.298 -12.466 -19.747 1.00 94.12 200 TYR A O 1
ATOM 1478 N N . ALA A 1 201 ? 9.721 -12.991 -17.606 1.00 87.19 201 ALA A N 1
ATOM 1479 C CA . ALA A 1 201 ? 10.793 -13.914 -17.913 1.00 87.19 201 ALA A CA 1
ATOM 1480 C C . ALA A 1 201 ? 10.144 -15.200 -18.441 1.00 87.19 201 ALA A C 1
ATOM 1482 O O . ALA A 1 201 ? 9.508 -15.941 -17.697 1.00 87.19 201 ALA A O 1
ATOM 1483 N N . SER A 1 202 ? 10.253 -15.446 -19.746 1.00 77.19 202 SER A N 1
ATOM 1484 C CA . SER A 1 202 ? 9.821 -16.709 -20.342 1.00 77.19 202 SER A CA 1
ATOM 1485 C C . SER A 1 202 ? 10.516 -17.866 -19.626 1.00 77.19 202 SER A C 1
ATOM 1487 O O . SER A 1 202 ? 11.748 -17.918 -19.612 1.00 77.19 202 SER A O 1
ATOM 1489 N N . THR A 1 203 ? 9.743 -18.783 -19.046 1.00 55.53 203 THR A N 1
ATOM 1490 C CA . THR A 1 203 ? 10.265 -20.032 -18.491 1.00 55.53 203 THR A CA 1
ATOM 1491 C C . THR A 1 203 ? 10.822 -20.845 -19.655 1.00 55.53 203 THR A C 1
ATOM 1493 O O . THR A 1 203 ? 10.065 -21.352 -20.481 1.00 55.53 203 THR A O 1
ATOM 1496 N N . THR A 1 204 ? 12.145 -20.912 -19.787 1.00 46.72 204 THR A N 1
ATOM 1497 C CA . THR A 1 204 ? 12.776 -21.854 -20.711 1.00 46.72 204 THR A CA 1
ATOM 1498 C C . THR A 1 204 ? 12.488 -23.256 -20.174 1.00 46.72 204 THR A C 1
ATOM 1500 O O . THR A 1 204 ? 13.060 -23.640 -19.155 1.00 46.72 204 THR A O 1
ATOM 1503 N N . TYR A 1 205 ? 11.558 -23.974 -20.804 1.00 39.44 205 TYR A N 1
ATOM 1504 C CA . TYR A 1 205 ? 11.412 -25.424 -20.664 1.00 39.44 205 TYR A CA 1
ATOM 1505 C C . TYR A 1 205 ? 12.200 -26.119 -21.771 1.00 39.44 205 TYR A C 1
ATOM 1507 O O . TYR A 1 205 ? 12.149 -25.619 -22.920 1.00 39.44 205 TYR A O 1
#

Sequence (205 aa):
MLARIRNLRLQLYYHLVDYLVGYLHHLDEYHHLSPPGGLGRLCSWACAHGYCPSPCTCTLGTPGALLPFTGSRGYALLDVQSEPGFALLCDFVCLYAADYCPEGVCTRVPYTTTPGGDGTACVQGVGEGGKAGLCSYSCRFGHCPAASGCTCTLYGQPIAEPPVLSTSGKPAPGITDEGFADLCAFTCNHGYCPPEVCVYASTTY